Protein AF-0000000065797532 (afdb_homodimer)

InterPro domains:
  IPR001469 ATP synthase, F1 complex, delta/epsilon subunit [MF_00530] (2-130)
  IPR001469 ATP synthase, F1 complex, delta/epsilon subunit [PTHR13822] (4-130)
  IPR001469 ATP synthase, F1 complex, delta/epsilon subunit [TIGR01216] (3-131)
  IPR001469 ATP synthase, F1 complex, delta/epsilon subunit [cd12152] (4-113)
  IPR020546 ATP synthase, F1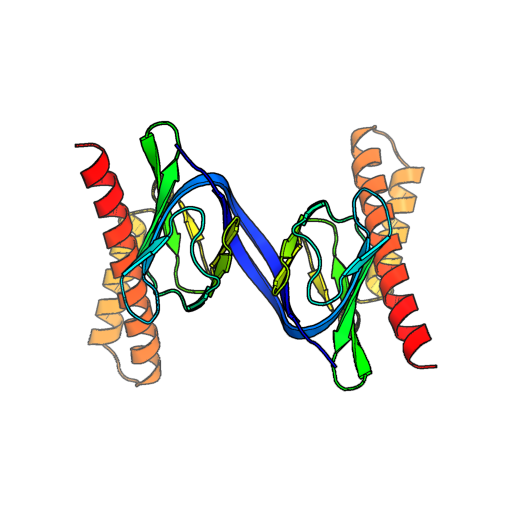 complex, delta/epsilon subunit, N-terminal [PF02823] (4-83)
  IPR036771 F0F1 ATP synthase delta/epsilon subunit, N-terminal [G3DSA:2.60.15.10] (2-89)
  IPR036771 F0F1 ATP synthase delta/epsilon subunit, N-terminal [SSF51344] (3-85)
  IPR036794 ATP synthase delta/epsilon subunit, C-terminal domain superfamily [SSF46604] (87-135)

Radius of gyration: 21.65 Å; Cα contacts (8 Å, |Δi|>4): 626; chains: 2; bounding box: 52×59×48 Å

pLDDT: mean 92.14, std 7.83, range [48.44, 98.19]

Nearest PDB structure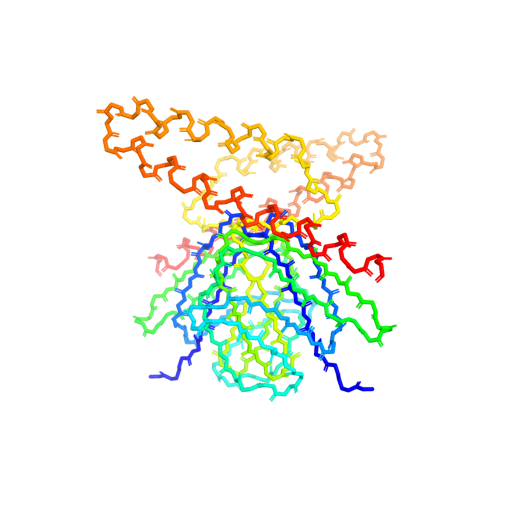s (foldseek):
  7yry-assembly1_e  TM=5.607E-01  e=2.373E-16  Acinetobacter baumannii AB5075
  8h9f-assembly1_H  TM=8.821E-01  e=2.574E-10  Homo sapiens
  8ap6-assembly1_H1  TM=8.010E-01  e=1.432E-10  Trypanosoma brucei brucei
  1bsn-assembly1_A  TM=7.770E-01  e=7.396E-10  Escherichia coli
  5dn6-assembly1_I  TM=9.329E-01  e=6.274E-07  Paracoccus denitrificans

Sequence (278 aa):
MATMQCDVVSVKESLYSGAVTMLIAKGAGGELGILPGHAPLVTLLQLGPIRVLLENGTEEIVYVSGGVLEVQPHVVTVLADTAIRADNLDEAAILEARKNAEQLLANQKSDLDSAAALAALAETAAQLETIRKIKNRAQMATMQCDVVSVKESLYSGAVTMLIAKGAGGELGILPGHAPLVTLLQLGPIRVLLENGTEEIVYVSGGVLEVQPHVVTVLADTAIRADNLDEAAILEARKNAEQLLANQKSDLDSAAALAALAETAAQLETIRKIKNRAQ

Solvent-accessible surface area (backbone atoms only — not comparable to full-atom values): 13898 Å² total; per-residue (Å²): 131,72,57,18,41,34,36,36,31,17,38,68,44,79,79,44,74,46,68,24,40,34,39,36,38,39,36,81,91,38,80,42,76,47,42,54,64,35,71,72,44,77,46,45,34,44,59,23,47,31,40,40,30,34,79,88,69,50,72,47,50,31,30,27,68,20,40,40,37,39,36,39,38,59,39,34,39,37,46,14,62,37,59,43,50,37,90,72,58,54,65,71,61,40,52,52,50,32,51,52,21,51,50,42,48,73,62,47,85,46,70,71,53,32,54,54,20,49,51,44,38,53,51,34,50,27,49,51,51,27,46,48,52,54,60,55,64,79,97,130,71,58,17,41,34,38,37,30,17,39,68,44,78,79,43,74,46,67,24,40,33,39,36,36,39,36,79,91,39,78,42,76,48,43,53,64,33,72,72,45,78,45,46,34,44,59,23,47,31,39,39,30,32,82,89,70,49,73,47,50,31,32,28,68,21,41,41,36,40,36,38,39,58,38,35,39,37,47,15,62,38,58,43,51,38,89,72,59,55,66,69,61,41,51,51,50,32,51,53,20,51,50,43,47,73,60,46,85,46,70,71,54,31,53,56,20,50,50,43,38,52,49,36,51,26,48,50,52,28,46,49,52,53,59,56,63,79,98

Structure (mmCIF, N/CA/C/O backbone):
data_AF-0000000065797532-model_v1
#
loop_
_entity.id
_entity.type
_entity.pdbx_description
1 polymer 'ATP synthase epsilon chain'
#
loop_
_atom_site.group_PDB
_atom_site.id
_atom_site.type_symbol
_atom_site.label_atom_id
_atom_site.label_alt_id
_atom_site.label_comp_id
_atom_site.label_asym_id
_atom_site.label_entity_id
_atom_site.label_seq_id
_atom_site.pdbx_PDB_ins_code
_atom_site.Cartn_x
_atom_site.Cartn_y
_atom_site.Cartn_z
_atom_site.occupancy
_atom_site.B_iso_or_equiv
_atom_site.auth_seq_id
_atom_site.auth_comp_id
_atom_site.auth_asym_id
_atom_site.auth_atom_id
_atom_site.pdbx_PDB_model_num
ATOM 1 N N . MET A 1 1 ? -21.484 -14.828 -11.664 1 78 1 MET A N 1
ATOM 2 C CA . MET A 1 1 ? -20.984 -15.188 -10.344 1 78 1 MET A CA 1
ATOM 3 C C . MET A 1 1 ? -20.703 -13.945 -9.508 1 78 1 MET A C 1
ATOM 5 O O . MET A 1 1 ? -20.469 -12.867 -10.055 1 78 1 MET A O 1
ATOM 9 N N . ALA A 1 2 ? -20.875 -14.008 -8.195 1 92.31 2 ALA A N 1
ATOM 10 C CA . ALA A 1 2 ? -20.641 -12.859 -7.324 1 92.31 2 ALA A CA 1
ATOM 11 C C . ALA A 1 2 ? -19.172 -12.477 -7.305 1 92.31 2 ALA A C 1
ATOM 13 O O . ALA A 1 2 ? -18.297 -13.336 -7.41 1 92.31 2 ALA A O 1
ATOM 14 N N . THR A 1 3 ? -18.875 -11.195 -7.348 1 95.81 3 THR A N 1
ATOM 15 C CA . THR A 1 3 ? -17.484 -10.719 -7.32 1 95.81 3 THR A CA 1
ATOM 16 C C . THR A 1 3 ? -17.281 -9.734 -6.172 1 95.81 3 THR A C 1
ATOM 18 O O . THR A 1 3 ? -18.25 -9.281 -5.555 1 95.81 3 THR A O 1
ATOM 21 N N . MET A 1 4 ? -16.031 -9.562 -5.863 1 94.44 4 MET A N 1
ATOM 22 C CA . MET A 1 4 ? -15.609 -8.523 -4.926 1 94.44 4 MET A CA 1
ATOM 23 C C . MET A 1 4 ? -14.414 -7.75 -5.473 1 94.44 4 MET A C 1
ATOM 25 O O . MET A 1 4 ? -13.695 -8.242 -6.348 1 94.44 4 MET A O 1
ATOM 29 N N . GLN A 1 5 ? -14.266 -6.539 -4.977 1 93.94 5 GLN A N 1
ATOM 30 C CA . GLN A 1 5 ? -13.094 -5.75 -5.348 1 93.94 5 GLN A CA 1
ATOM 31 C C . GLN A 1 5 ? -11.828 -6.312 -4.707 1 93.94 5 GLN A C 1
ATOM 33 O O . GLN A 1 5 ? -11.828 -6.68 -3.529 1 93.94 5 GLN A O 1
ATOM 38 N N . CYS A 1 6 ? -10.773 -6.453 -5.48 1 96.19 6 CYS A N 1
ATOM 39 C CA . CYS A 1 6 ? -9.484 -6.902 -4.973 1 96.19 6 CYS A CA 1
ATOM 40 C C . CYS A 1 6 ? -8.375 -5.938 -5.371 1 96.19 6 CYS A C 1
ATOM 42 O O . CYS A 1 6 ? -8.289 -5.527 -6.527 1 96.19 6 CYS A O 1
ATOM 44 N N . ASP A 1 7 ? -7.574 -5.57 -4.359 1 95.62 7 ASP A N 1
ATOM 45 C CA . ASP A 1 7 ? -6.391 -4.754 -4.602 1 95.62 7 ASP A CA 1
ATOM 46 C C . ASP A 1 7 ? -5.141 -5.414 -4.027 1 95.62 7 ASP A C 1
ATOM 48 O O . ASP A 1 7 ? -5.09 -5.727 -2.834 1 95.62 7 ASP A O 1
ATOM 52 N N . VAL A 1 8 ? -4.164 -5.664 -4.91 1 97.75 8 VAL A N 1
ATOM 53 C CA . VAL A 1 8 ? -2.863 -6.184 -4.5 1 97.75 8 VAL A CA 1
ATOM 54 C C . VAL A 1 8 ? -1.784 -5.129 -4.742 1 97.75 8 VAL A C 1
ATOM 56 O O . VAL A 1 8 ? -1.51 -4.762 -5.887 1 97.75 8 VAL A O 1
ATOM 59 N N . VAL A 1 9 ? -1.191 -4.707 -3.635 1 97.19 9 VAL A N 1
ATOM 60 C CA . VAL A 1 9 ? -0.217 -3.629 -3.775 1 97.19 9 VAL A CA 1
ATOM 61 C C . VAL A 1 9 ? 1.064 -3.992 -3.027 1 97.19 9 VAL A C 1
ATOM 63 O O . VAL A 1 9 ? 1.023 -4.703 -2.02 1 97.19 9 VAL A O 1
ATOM 66 N N . SER A 1 10 ? 2.174 -3.568 -3.607 1 97.62 10 SER A N 1
ATOM 67 C CA . SER A 1 10 ? 3.434 -3.543 -2.869 1 97.62 10 SER A CA 1
ATOM 68 C C . SER A 1 10 ? 3.613 -2.223 -2.129 1 97.62 10 SER A C 1
ATOM 70 O O . SER A 1 10 ? 3.506 -1.148 -2.727 1 97.62 10 SER A O 1
ATOM 72 N N . VAL A 1 11 ? 3.844 -2.334 -0.859 1 96.81 11 VAL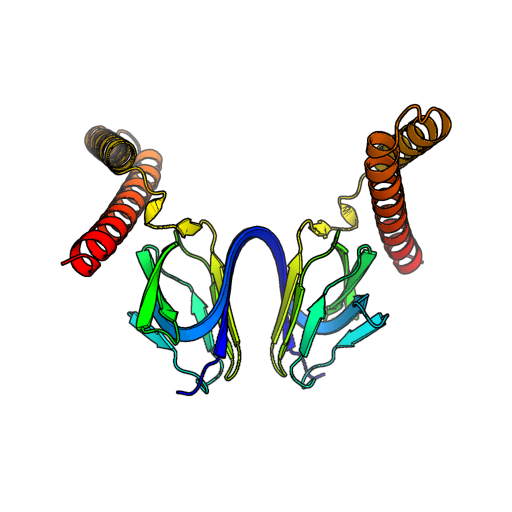 A N 1
ATOM 73 C CA . VAL A 1 11 ? 3.873 -1.156 0.003 1 96.81 11 VAL A CA 1
ATOM 74 C C . VAL A 1 11 ? 5.305 -0.639 0.123 1 96.81 11 VAL A C 1
ATOM 76 O O . VAL A 1 11 ? 6.23 -1.41 0.393 1 96.81 11 VAL A O 1
ATOM 79 N N . LYS A 1 12 ? 5.547 0.636 -0.169 1 95 12 LYS A N 1
ATOM 80 C CA . LYS A 1 12 ? 6.852 1.259 0.055 1 95 12 LYS A CA 1
ATOM 81 C C . LYS A 1 12 ? 7.074 1.544 1.537 1 95 12 LYS A C 1
ATOM 83 O O . LYS A 1 12 ? 8.133 1.23 2.082 1 95 12 LYS A O 1
ATOM 88 N N . GLU A 1 13 ? 6.043 2.111 2.166 1 94.81 13 GLU A N 1
ATOM 89 C CA . GLU A 1 13 ? 6.113 2.48 3.576 1 94.81 13 GLU A CA 1
ATOM 90 C C . GLU A 1 13 ? 4.723 2.549 4.203 1 94.81 13 GLU A C 1
ATOM 92 O O . GLU A 1 13 ? 3.789 3.068 3.59 1 94.81 13 GLU A O 1
ATOM 97 N N . SER A 1 14 ? 4.598 2.02 5.379 1 95.19 14 SER A N 1
ATOM 98 C CA . SER A 1 14 ? 3.393 2.205 6.18 1 95.19 14 SER A CA 1
ATOM 99 C C . SER A 1 14 ? 3.527 3.408 7.109 1 95.19 14 SER A C 1
ATOM 101 O O . SER A 1 14 ? 4.316 3.381 8.055 1 95.19 14 SER A O 1
ATOM 103 N N . LEU A 1 15 ? 2.744 4.43 6.941 1 96.56 15 LEU A N 1
ATOM 104 C CA . LEU A 1 15 ? 2.879 5.672 7.691 1 96.56 15 LEU A CA 1
ATOM 105 C C . LEU A 1 15 ? 2.023 5.641 8.953 1 96.56 15 LEU A C 1
ATOM 107 O O . LEU A 1 15 ? 2.334 6.316 9.938 1 96.56 15 LEU A O 1
ATOM 111 N N . TYR A 1 16 ? 0.936 4.957 8.891 1 95.94 16 TYR A N 1
ATOM 112 C CA . TYR A 1 16 ? 0.049 4.84 10.039 1 95.94 16 TYR A CA 1
ATOM 113 C C . TYR A 1 16 ? -0.746 3.541 9.984 1 95.94 16 TYR A C 1
ATOM 115 O O . TYR A 1 16 ? -1.188 3.119 8.914 1 95.94 16 TYR A O 1
ATOM 123 N N . SER A 1 17 ? -0.896 2.936 11.062 1 94.25 17 SER A N 1
ATOM 124 C CA . SER A 1 17 ? -1.754 1.769 11.234 1 94.25 17 SER A CA 1
ATOM 125 C C . SER A 1 17 ? -2.289 1.682 12.664 1 94.25 17 SER A C 1
ATOM 127 O O . SER A 1 17 ? -1.519 1.544 13.617 1 94.25 17 SER A O 1
ATOM 129 N N . GLY A 1 18 ? -3.59 1.844 12.781 1 93.94 18 GLY A N 1
ATOM 130 C CA . GLY A 1 18 ? -4.152 1.786 14.117 1 93.94 18 GLY A CA 1
ATOM 131 C C . GLY A 1 18 ? -5.594 2.258 14.18 1 93.94 18 GLY A C 1
ATOM 132 O O . GLY A 1 18 ? -6.227 2.471 13.148 1 93.94 18 GLY A O 1
ATOM 133 N N . ALA A 1 19 ? -6.078 2.307 15.438 1 95.75 19 ALA A N 1
ATOM 134 C CA . ALA A 1 19 ? -7.453 2.738 15.68 1 95.75 19 ALA A CA 1
ATOM 135 C C . ALA A 1 19 ? -7.566 4.258 15.617 1 95.75 19 ALA A C 1
ATOM 137 O O . ALA A 1 19 ? -6.719 4.977 16.156 1 95.75 19 ALA A O 1
ATOM 138 N N . VAL A 1 20 ? -8.625 4.73 14.945 1 97.56 20 VAL A N 1
ATOM 139 C CA . VAL A 1 20 ? -8.82 6.172 14.812 1 97.56 20 VAL A CA 1
ATOM 140 C C . VAL A 1 20 ? -10.289 6.516 15.039 1 97.56 20 VAL A C 1
ATOM 142 O O . VAL A 1 20 ? -11.164 5.66 14.883 1 97.56 20 VAL A O 1
ATOM 145 N N . THR A 1 21 ? -10.539 7.754 15.414 1 97.56 21 THR A N 1
ATOM 146 C CA . THR A 1 21 ? -11.906 8.219 15.633 1 97.56 21 THR A CA 1
ATOM 147 C C . THR A 1 21 ? -12.453 8.891 14.383 1 97.56 21 THR A C 1
ATOM 149 O O . THR A 1 21 ? -13.672 8.953 14.18 1 97.56 21 THR A O 1
ATOM 152 N N . MET A 1 22 ? -11.5 9.367 13.57 1 97.5 22 MET A N 1
ATOM 153 C CA . MET A 1 22 ? -11.922 10.07 12.367 1 97.5 22 MET A CA 1
ATOM 154 C C . MET A 1 22 ? -10.766 10.203 11.375 1 97.5 22 MET A C 1
ATOM 156 O O . MET A 1 22 ? -9.609 10.305 11.781 1 97.5 22 MET A O 1
ATOM 160 N N . LEU A 1 23 ? -11.031 10.148 10.102 1 98.19 23 LEU A N 1
ATOM 161 C CA . LEU A 1 23 ? -10.102 10.469 9.023 1 98.19 23 LEU A CA 1
ATOM 162 C C . LEU A 1 23 ? -10.664 11.562 8.117 1 98.19 23 LEU A C 1
ATOM 164 O O . LEU A 1 23 ? -11.812 11.477 7.684 1 98.19 23 LEU A O 1
ATOM 168 N N . ILE A 1 24 ? -9.914 12.609 7.938 1 97.62 24 ILE A N 1
ATOM 169 C CA . ILE A 1 24 ? -10.312 13.688 7.047 1 97.62 24 ILE A CA 1
ATOM 170 C C . ILE A 1 24 ? -9.375 13.734 5.84 1 97.62 24 ILE A C 1
ATOM 172 O O . ILE A 1 24 ? -8.156 13.75 5.992 1 97.62 24 ILE A O 1
ATOM 176 N N . ALA A 1 25 ? -9.914 13.703 4.676 1 97.38 25 ALA A N 1
ATOM 177 C CA . ALA A 1 25 ? -9.141 13.727 3.436 1 97.38 25 ALA A CA 1
ATOM 178 C C . ALA A 1 25 ? -9.93 14.406 2.316 1 97.38 25 ALA A C 1
ATOM 180 O O . ALA A 1 25 ? -11.141 14.594 2.43 1 97.38 25 ALA A O 1
ATOM 181 N N . LYS A 1 26 ? -9.211 14.805 1.341 1 95.44 26 LYS A N 1
ATOM 182 C CA . LYS A 1 26 ? -9.867 15.367 0.168 1 95.44 26 LYS A CA 1
ATOM 183 C C . LYS A 1 26 ? -10.023 14.328 -0.935 1 95.44 26 LYS A C 1
ATOM 185 O O . LYS A 1 26 ? -9.031 13.828 -1.471 1 95.44 26 LYS A O 1
ATOM 190 N N . GLY A 1 27 ? -11.242 13.992 -1.216 1 94.19 27 GLY A N 1
ATOM 191 C CA . GLY A 1 27 ? -11.547 13.094 -2.316 1 94.19 27 GLY A CA 1
ATOM 192 C C . GLY A 1 27 ? -11.953 13.82 -3.586 1 94.19 27 GLY A C 1
ATOM 193 O O . GLY A 1 27 ? -11.875 15.047 -3.658 1 94.19 27 GLY A O 1
ATOM 194 N N . ALA A 1 28 ? -12.297 13.062 -4.625 1 90.62 28 ALA A N 1
ATOM 195 C CA . ALA A 1 28 ? -12.703 13.609 -5.918 1 90.62 28 ALA A CA 1
ATOM 196 C C . ALA A 1 28 ? -13.875 14.57 -5.766 1 90.62 28 ALA A C 1
ATOM 198 O O . ALA A 1 28 ? -13.953 15.586 -6.461 1 90.62 28 ALA A O 1
ATOM 199 N N . GLY A 1 29 ? -14.734 14.383 -4.805 1 89.06 29 GLY A N 1
ATOM 200 C CA . GLY A 1 29 ? -15.93 15.195 -4.613 1 89.06 29 GLY A CA 1
ATOM 201 C C . GLY A 1 29 ? -15.766 16.25 -3.537 1 89.06 29 GLY A C 1
ATOM 202 O O . GLY A 1 29 ? -16.734 16.891 -3.145 1 89.06 29 GLY A O 1
ATOM 203 N N . GLY A 1 30 ? -14.57 16.359 -3.01 1 92.06 30 GLY A N 1
ATOM 204 C CA . GLY A 1 30 ? -14.328 17.344 -1.957 1 92.06 30 GLY A CA 1
ATOM 205 C C . GLY A 1 30 ? -13.797 16.719 -0.682 1 92.06 30 GLY A C 1
ATOM 206 O O . GLY A 1 30 ? -13.234 15.625 -0.708 1 92.06 30 GLY A O 1
ATOM 207 N N . GLU A 1 31 ? -13.961 17.469 0.355 1 94.38 31 GLU A N 1
ATOM 208 C CA . GLU A 1 31 ? -13.461 17 1.646 1 94.38 31 GLU A CA 1
ATOM 209 C C . GLU A 1 31 ? -14.375 15.953 2.258 1 94.38 31 GLU A C 1
ATOM 211 O O . GLU A 1 31 ? -15.602 16.094 2.238 1 94.38 31 GLU A O 1
ATOM 216 N N . LEU A 1 32 ? -13.797 14.938 2.795 1 96 32 LEU A N 1
ATOM 217 C CA . LEU A 1 32 ? -14.508 13.828 3.416 1 96 32 LEU A CA 1
ATOM 218 C C . LEU A 1 32 ? -14.109 13.672 4.879 1 96 32 LEU A C 1
ATOM 220 O O . LEU A 1 32 ? -12.93 13.773 5.219 1 96 32 LEU A O 1
ATOM 224 N N . GLY A 1 33 ? -15.031 13.516 5.727 1 97.25 33 GLY A N 1
ATOM 225 C CA . GLY A 1 33 ? -14.836 13.094 7.105 1 97.25 33 GLY A CA 1
ATOM 226 C C . GLY A 1 33 ? -15.359 11.695 7.375 1 97.25 33 GLY A C 1
ATOM 227 O O . GLY A 1 33 ? -16.562 11.477 7.449 1 97.25 33 GLY A O 1
ATOM 228 N N . ILE A 1 34 ? -14.531 10.781 7.52 1 97.5 34 ILE A N 1
ATOM 229 C CA . ILE A 1 34 ? -14.891 9.383 7.68 1 97.5 34 ILE A CA 1
ATOM 230 C C . ILE A 1 34 ? -14.938 9.023 9.164 1 97.5 34 ILE A C 1
ATOM 232 O O . ILE A 1 34 ? -13.922 9.102 9.859 1 97.5 34 ILE A O 1
ATOM 236 N N . LEU A 1 35 ? -16.094 8.625 9.625 1 97 35 LEU A N 1
ATOM 237 C CA . LEU A 1 35 ? -16.297 8.156 10.992 1 97 35 LEU A CA 1
ATOM 238 C C . LEU A 1 35 ? -16.516 6.645 11.016 1 97 35 LEU A C 1
ATOM 240 O O . LEU A 1 35 ? -16.875 6.043 10 1 97 35 LEU A O 1
ATOM 244 N N . PRO A 1 36 ? -16.219 6.055 12.18 1 96.31 36 PRO A N 1
ATOM 245 C CA . PRO A 1 36 ? -16.562 4.633 12.281 1 96.31 36 PRO A CA 1
ATOM 246 C C . PRO A 1 36 ? -18.016 4.344 11.883 1 96.31 36 PRO A C 1
ATOM 248 O O . PRO A 1 36 ? -18.906 5.117 12.203 1 96.31 36 PRO A O 1
ATOM 251 N N . GLY A 1 37 ? -18.156 3.246 11.102 1 94 37 GLY A N 1
ATOM 252 C CA . GLY A 1 37 ? -19.5 2.881 10.656 1 94 37 GLY A CA 1
ATOM 253 C C . GLY A 1 37 ? -19.891 3.525 9.344 1 94 37 GLY A C 1
ATOM 254 O O . GLY A 1 37 ? -21.047 3.416 8.914 1 94 37 GLY A O 1
ATOM 255 N N . HIS A 1 38 ? -19.031 4.184 8.727 1 94.5 38 HIS A N 1
ATOM 256 C CA . HIS A 1 38 ? -19.297 4.82 7.441 1 94.5 38 HIS A CA 1
ATOM 257 C C . HIS A 1 38 ? -19.656 3.789 6.383 1 94.5 38 HIS A C 1
ATOM 259 O O . HIS A 1 38 ? -19.141 2.67 6.391 1 94.5 38 HIS A O 1
ATOM 265 N N . ALA A 1 39 ? -20.5 4.223 5.508 1 92.88 39 ALA A N 1
ATOM 266 C CA . ALA A 1 39 ? -20.875 3.344 4.402 1 92.88 39 ALA A CA 1
ATOM 267 C C . ALA A 1 39 ? -19.672 3.053 3.5 1 92.88 39 ALA A C 1
ATOM 269 O O . ALA A 1 39 ? -18.797 3.904 3.324 1 92.88 39 ALA A O 1
ATOM 270 N N . PRO A 1 40 ? -19.656 1.873 2.939 1 92 40 PRO A N 1
ATOM 271 C CA . PRO A 1 40 ? -18.562 1.542 2.031 1 92 40 PRO A CA 1
ATOM 272 C C . PRO A 1 40 ? -18.422 2.537 0.88 1 92 40 PRO A C 1
ATOM 274 O O . PRO A 1 40 ? -19.438 2.99 0.33 1 92 40 PRO A O 1
ATOM 277 N N . LEU A 1 41 ? -17.125 2.887 0.609 1 90.75 41 LEU A N 1
ATOM 278 C CA . LEU A 1 41 ? -16.844 3.85 -0.449 1 90.75 41 LEU A CA 1
ATOM 279 C C . LEU A 1 41 ? -15.422 3.678 -0.968 1 90.75 41 LEU A C 1
ATOM 281 O O . LEU A 1 41 ? -14.492 3.447 -0.188 1 90.75 41 LEU A O 1
ATOM 285 N N . VAL A 1 42 ? -15.25 3.693 -2.285 1 90.62 42 VAL A N 1
ATOM 286 C CA . VAL A 1 42 ? -13.938 3.783 -2.916 1 90.62 42 VAL A CA 1
ATOM 287 C C . VAL A 1 42 ? -13.859 5.051 -3.766 1 90.62 42 VAL A C 1
ATOM 289 O O . VAL A 1 42 ? -14.711 5.277 -4.633 1 90.62 42 VAL A O 1
ATOM 292 N N . THR A 1 43 ? -12.859 5.926 -3.502 1 94.12 43 THR A N 1
ATOM 293 C CA . THR A 1 43 ? -12.758 7.172 -4.25 1 94.12 43 THR A CA 1
ATOM 294 C C . THR A 1 43 ? -11.297 7.535 -4.492 1 94.12 43 THR A C 1
ATOM 296 O O . THR A 1 43 ? -10.398 7.035 -3.809 1 94.12 43 THR A O 1
ATOM 29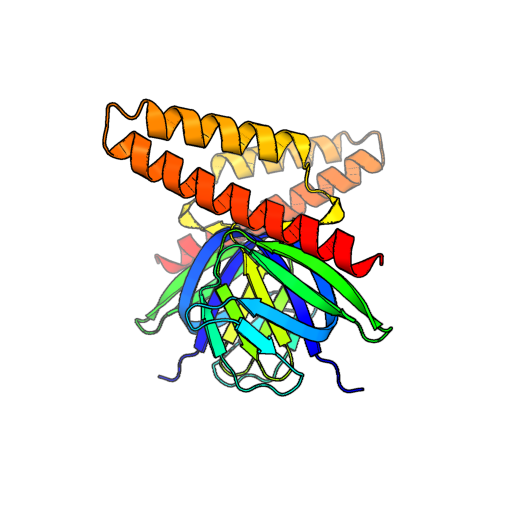9 N N . LEU A 1 44 ? -11.094 8.375 -5.43 1 95.44 44 LEU A N 1
ATOM 300 C CA . LEU A 1 44 ? -9.758 8.898 -5.684 1 95.44 44 LEU A CA 1
ATOM 301 C C . LEU A 1 44 ? -9.406 10 -4.684 1 95.44 44 LEU A C 1
ATOM 303 O O . LEU A 1 44 ? -10.273 10.789 -4.293 1 95.44 44 LEU A O 1
ATOM 307 N N . LEU A 1 45 ? -8.195 10.031 -4.34 1 96.31 45 LEU A N 1
ATOM 308 C CA . LEU A 1 45 ? -7.691 11.047 -3.42 1 96.31 45 LEU A CA 1
ATOM 309 C C . LEU A 1 45 ? -7.07 12.211 -4.184 1 96.31 45 LEU A C 1
ATOM 311 O O . LEU A 1 45 ? -6.348 12 -5.16 1 96.31 45 LEU A O 1
ATOM 315 N N . GLN A 1 46 ? -7.332 13.367 -3.754 1 95.31 46 GLN A N 1
ATOM 316 C CA . GLN A 1 46 ? -6.617 14.539 -4.246 1 95.31 46 GLN A CA 1
ATOM 317 C C . GLN A 1 46 ? -5.348 14.789 -3.439 1 95.31 46 GLN A C 1
ATOM 319 O O . GLN A 1 46 ? -5.223 14.32 -2.307 1 95.31 46 GLN A O 1
ATOM 324 N N . LEU A 1 47 ? -4.375 15.445 -4.117 1 95.12 47 LEU A N 1
ATOM 325 C CA . LEU A 1 47 ? -3.168 15.797 -3.373 1 95.12 47 LEU A CA 1
ATOM 326 C C . LEU A 1 47 ? -3.49 16.75 -2.227 1 95.12 47 LEU A C 1
ATOM 328 O O . LEU A 1 47 ? -4.367 17.609 -2.355 1 95.12 47 LEU A O 1
ATOM 332 N N . GLY A 1 48 ? -2.83 16.594 -1.083 1 95.31 48 GLY A N 1
ATOM 333 C CA . GLY A 1 48 ? -3.068 17.438 0.083 1 95.31 48 GLY A CA 1
ATOM 334 C C . GLY A 1 48 ? -2.912 16.688 1.395 1 95.31 48 GLY A C 1
ATOM 335 O O . GLY A 1 48 ? -2.447 15.547 1.414 1 95.31 48 GLY A O 1
ATOM 336 N N . PRO A 1 49 ? -3.242 17.344 2.451 1 95.94 49 PRO A N 1
ATOM 337 C CA . PRO A 1 49 ? -3.115 16.734 3.777 1 95.94 49 PRO A CA 1
ATOM 338 C C . PRO A 1 49 ? -4.246 15.758 4.09 1 95.94 49 PRO A C 1
ATOM 340 O O . PRO A 1 49 ? -5.395 15.992 3.703 1 95.94 49 PRO A O 1
ATOM 343 N N . ILE A 1 50 ? -3.893 14.727 4.727 1 97.12 50 ILE A N 1
ATOM 344 C CA . ILE A 1 50 ? -4.809 13.828 5.422 1 97.12 50 ILE A CA 1
ATOM 345 C C . ILE A 1 50 ? -4.637 13.992 6.934 1 97.12 50 ILE A C 1
ATOM 347 O O . ILE A 1 50 ? -3.514 14.055 7.434 1 97.12 50 ILE A O 1
ATOM 351 N N . ARG A 1 51 ? -5.781 14.078 7.578 1 97.19 51 ARG A N 1
ATOM 352 C CA . ARG A 1 51 ? -5.746 14.188 9.031 1 97.19 51 ARG A CA 1
ATOM 353 C C . ARG A 1 51 ? -6.336 12.945 9.688 1 97.19 51 ARG A C 1
ATOM 355 O O . ARG A 1 51 ? -7.477 12.57 9.406 1 97.19 51 ARG A O 1
ATOM 362 N N . VAL A 1 52 ? -5.582 12.359 10.469 1 97.44 52 VAL A N 1
ATOM 363 C CA . VAL A 1 52 ? -5.965 11.164 11.219 1 97.44 52 VAL A CA 1
ATOM 364 C C . VAL A 1 52 ? -6.152 11.508 12.688 1 97.44 52 VAL A C 1
ATOM 366 O O . VAL A 1 52 ? -5.18 11.812 13.391 1 97.44 52 VAL A O 1
ATOM 369 N N . LEU A 1 53 ? -7.324 11.43 13.148 1 97 53 LEU A N 1
ATOM 370 C CA . LEU A 1 53 ? -7.617 11.758 14.539 1 97 53 LEU A CA 1
ATOM 371 C C . LEU A 1 53 ? -7.617 10.508 15.414 1 97 53 LEU A C 1
ATOM 373 O O . LEU A 1 53 ? -8.32 9.539 15.109 1 97 53 LEU A O 1
ATOM 377 N N . LEU A 1 54 ? -6.902 10.57 16.469 1 95.75 54 LEU A N 1
ATOM 378 C CA . LEU A 1 54 ? -6.734 9.43 17.359 1 95.75 54 LEU A CA 1
ATOM 379 C C . LEU A 1 54 ? -7.688 9.523 18.547 1 95.75 54 LEU A C 1
ATOM 381 O O . LEU A 1 54 ? -8.273 10.578 18.797 1 95.75 54 LEU A O 1
ATOM 385 N N . GLU A 1 55 ? -7.773 8.469 19.234 1 92.75 55 GLU A N 1
ATOM 386 C CA . GLU A 1 55 ? -8.68 8.391 20.375 1 92.75 55 GLU A CA 1
ATOM 387 C C . GLU A 1 55 ? -8.234 9.328 21.5 1 92.75 55 GLU A C 1
ATOM 389 O O . GLU A 1 55 ? -9.07 9.844 22.25 1 92.75 55 GLU A O 1
ATOM 394 N N . ASN A 1 56 ? -6.953 9.547 21.672 1 92.12 56 ASN A N 1
ATOM 395 C CA . ASN A 1 56 ? -6.426 10.367 22.75 1 92.12 56 ASN A CA 1
ATOM 396 C C . ASN A 1 56 ? -6.547 11.859 22.438 1 92.12 56 ASN A C 1
ATOM 398 O O . ASN A 1 56 ? -6.082 12.695 23.203 1 92.12 56 ASN A O 1
ATOM 402 N N . GLY A 1 57 ? -7.043 12.18 21.281 1 88.81 57 GLY A N 1
ATOM 403 C CA . GLY A 1 57 ? -7.27 13.57 20.922 1 88.81 57 GLY A CA 1
ATOM 404 C C . GLY A 1 57 ? -6.176 14.141 20.031 1 88.81 57 GLY A C 1
ATOM 405 O O . GLY A 1 57 ? -6.305 15.25 19.516 1 88.81 57 GLY A O 1
ATOM 406 N N . THR A 1 58 ? -5.16 13.367 19.859 1 92.25 58 THR A N 1
ATOM 407 C CA . THR A 1 58 ? -4.074 13.836 19 1 92.25 58 THR A CA 1
ATOM 408 C C . THR A 1 58 ? -4.379 13.555 17.531 1 92.25 58 THR A C 1
ATOM 410 O O . THR A 1 58 ? -5.227 12.711 17.219 1 92.25 58 THR A O 1
ATOM 413 N N . GLU A 1 59 ? -3.705 14.359 16.672 1 93.88 59 GLU A N 1
ATOM 414 C CA . GLU A 1 59 ? -3.904 14.195 15.234 1 93.88 59 GLU A CA 1
ATOM 415 C C . GLU A 1 59 ? -2.58 13.93 14.523 1 93.88 59 GLU A C 1
ATOM 417 O O . GLU A 1 59 ? -1.55 14.5 14.883 1 93.88 59 GLU A O 1
ATOM 422 N N . GLU A 1 60 ? -2.648 13.039 13.609 1 95.19 60 GLU A N 1
ATOM 423 C CA . GLU A 1 60 ? -1.541 12.828 12.68 1 95.19 60 GLU A CA 1
ATOM 424 C C . GLU A 1 60 ? -1.863 13.383 11.297 1 95.19 60 GLU A C 1
ATOM 426 O O . GLU A 1 60 ? -2.949 13.148 10.766 1 95.19 60 GLU A O 1
ATOM 431 N N . ILE A 1 61 ? -0.922 14.172 10.844 1 96.69 61 ILE A N 1
ATOM 432 C CA . ILE A 1 61 ? -1.119 14.789 9.539 1 96.69 61 ILE A CA 1
ATOM 433 C C . ILE A 1 61 ? -0.134 14.195 8.539 1 96.69 61 ILE A C 1
ATOM 435 O O . ILE A 1 61 ? 1.071 14.141 8.797 1 96.69 61 ILE A O 1
ATOM 439 N N . VAL A 1 62 ? -0.65 13.734 7.395 1 97.5 62 VAL A N 1
ATOM 440 C CA . VAL A 1 62 ? 0.146 13.102 6.344 1 97.5 62 VAL A CA 1
ATOM 441 C C . VAL A 1 62 ? -0.149 13.773 5.004 1 97.5 62 VAL A C 1
ATOM 443 O O . VAL A 1 62 ? -1.312 14 4.66 1 97.5 62 VAL A O 1
ATOM 446 N N . TYR A 1 63 ? 0.892 14.141 4.312 1 97.5 63 TYR A N 1
ATOM 447 C CA . TYR A 1 63 ? 0.731 14.578 2.932 1 97.5 63 TYR A CA 1
ATOM 448 C C . TYR A 1 63 ? 0.582 13.383 1.994 1 97.5 63 TYR A C 1
ATOM 450 O O . TYR A 1 63 ? 1.317 12.406 2.109 1 97.5 63 TYR A O 1
ATOM 458 N N . VAL A 1 64 ? -0.356 13.492 1.064 1 97.56 64 VAL A N 1
ATOM 459 C CA . VAL A 1 64 ? -0.461 12.5 0.003 1 97.56 64 VAL A CA 1
ATOM 460 C C . VAL A 1 64 ? -0.482 13.188 -1.357 1 97.56 64 VAL A C 1
ATOM 462 O O . VAL A 1 64 ? -1.024 14.289 -1.492 1 97.56 64 VAL A O 1
ATOM 465 N N . SER A 1 65 ? 0.063 12.602 -2.414 1 96 65 SER A N 1
ATOM 466 C CA . SER A 1 65 ? 0.092 13.164 -3.762 1 96 65 SER A CA 1
ATOM 467 C C . SER A 1 65 ? -1.063 12.633 -4.605 1 96 65 SER A C 1
ATOM 469 O O . SER A 1 65 ? -1.135 12.906 -5.805 1 96 65 SER A O 1
ATOM 471 N N . GLY A 1 66 ? -1.918 11.906 -4.062 1 95.81 66 GLY A N 1
ATOM 472 C CA . GLY A 1 66 ? -3.006 11.195 -4.719 1 95.81 66 GLY A CA 1
ATOM 473 C C . GLY A 1 66 ? -3.121 9.742 -4.293 1 95.81 66 GLY A C 1
ATOM 474 O O . GLY A 1 66 ? -2.615 9.359 -3.234 1 95.81 66 GLY A O 1
ATOM 475 N N . GLY A 1 67 ? -4.004 9.055 -5.043 1 95.75 67 GLY A N 1
ATOM 476 C CA . GLY A 1 67 ? -4.203 7.648 -4.73 1 95.75 67 GLY A CA 1
ATOM 477 C C . GLY A 1 67 ? -5.664 7.27 -4.586 1 95.75 67 GLY A C 1
ATOM 478 O O . GLY A 1 67 ? -6.52 7.805 -5.293 1 95.75 67 GLY A O 1
ATOM 479 N N . VAL A 1 68 ? -5.836 6.188 -3.74 1 94.5 68 VAL A N 1
ATOM 480 C CA . VAL A 1 68 ? -7.188 5.664 -3.572 1 94.5 68 VAL A CA 1
ATOM 481 C C . VAL A 1 68 ? -7.539 5.605 -2.088 1 94.5 68 VAL A C 1
ATOM 483 O O . VAL A 1 68 ? -6.703 5.246 -1.259 1 94.5 68 VAL A O 1
ATOM 486 N N . LEU A 1 69 ? -8.758 5.949 -1.811 1 95.88 69 LEU A N 1
ATOM 487 C CA . LEU A 1 69 ? -9.328 5.809 -0.474 1 95.88 69 LEU A CA 1
ATOM 488 C C . LEU A 1 69 ? -10.391 4.711 -0.448 1 95.88 69 LEU A C 1
ATOM 490 O O . LEU A 1 69 ? -11.383 4.785 -1.177 1 95.88 69 LEU A O 1
ATOM 494 N N . GLU A 1 70 ? -10.109 3.729 0.34 1 93.38 70 GLU A N 1
ATOM 495 C CA . GLU A 1 70 ? -11.078 2.652 0.527 1 93.38 70 GLU A CA 1
ATOM 496 C C . GLU A 1 70 ? -11.711 2.715 1.914 1 93.38 70 GLU A C 1
ATOM 498 O O . GLU A 1 70 ? -11.016 2.59 2.926 1 93.38 70 GLU A O 1
ATOM 503 N N . VAL A 1 71 ? -13.039 2.775 1.948 1 94.88 71 VAL A N 1
ATOM 504 C CA . VAL A 1 71 ? -13.758 2.953 3.207 1 94.88 71 VAL A CA 1
ATOM 505 C C . VAL A 1 71 ? -14.727 1.791 3.42 1 94.88 71 VAL A C 1
ATOM 507 O O . VAL A 1 71 ? -15.516 1.46 2.533 1 94.88 71 VAL A O 1
ATOM 510 N N . GLN A 1 72 ? -14.57 1.172 4.469 1 91.12 72 GLN A N 1
ATOM 511 C CA . GLN A 1 72 ? -15.523 0.215 5.016 1 91.12 72 GLN A CA 1
ATOM 512 C C . GLN A 1 72 ? -15.945 0.602 6.43 1 91.12 72 GLN A C 1
ATOM 514 O O . GLN A 1 72 ? -15.273 1.405 7.082 1 91.12 72 GLN A O 1
ATOM 519 N N . PRO A 1 73 ? -17.031 0.05 6.891 1 91.31 73 PRO A N 1
ATOM 520 C CA . PRO A 1 73 ? -17.562 0.473 8.188 1 91.31 73 PRO A CA 1
ATOM 521 C C . PRO A 1 73 ? -16.531 0.337 9.312 1 91.31 73 PRO A C 1
ATOM 523 O O . PRO A 1 73 ? -16.5 1.161 10.227 1 91.31 73 PRO A O 1
ATOM 526 N N . HIS A 1 74 ? -15.648 -0.661 9.203 1 90.31 74 HIS A N 1
ATOM 527 C CA . HIS A 1 74 ? -14.766 -0.91 10.336 1 90.31 74 HIS A CA 1
ATOM 528 C C . HIS A 1 74 ? -13.312 -0.651 9.977 1 90.31 74 HIS A C 1
ATOM 530 O O . HIS A 1 74 ? -12.43 -0.713 10.836 1 90.31 74 HIS A O 1
ATOM 536 N N . VAL A 1 75 ? -13.031 -0.355 8.68 1 92.5 75 VAL A N 1
ATOM 537 C CA . VAL A 1 75 ? -11.648 -0.164 8.25 1 92.5 75 VAL A CA 1
ATOM 538 C C . VAL A 1 75 ? -11.594 0.881 7.137 1 92.5 75 VAL A C 1
ATOM 540 O O . VAL A 1 75 ? -12.438 0.882 6.234 1 92.5 75 VAL A O 1
ATOM 543 N N . VAL A 1 76 ? -10.656 1.762 7.234 1 95.88 76 VAL A N 1
ATOM 544 C CA . VAL A 1 76 ? -10.367 2.717 6.172 1 95.88 76 VAL A CA 1
ATOM 545 C C . VAL A 1 76 ? -8.906 2.576 5.738 1 95.88 76 VAL A C 1
ATOM 547 O O . VAL A 1 76 ? -8.008 2.535 6.578 1 95.88 76 VAL A O 1
ATOM 550 N N . THR A 1 77 ? -8.695 2.438 4.457 1 95.44 77 THR A N 1
ATOM 551 C CA . THR A 1 77 ? -7.348 2.258 3.916 1 95.44 77 THR A CA 1
ATOM 552 C C . THR A 1 77 ? -7.023 3.346 2.898 1 95.44 77 THR A C 1
ATOM 554 O O . THR A 1 77 ? -7.77 3.545 1.936 1 95.44 77 THR A O 1
ATOM 557 N N . VAL A 1 78 ? -5.918 4.023 3.168 1 97.31 78 VAL A N 1
ATOM 558 C CA . VAL A 1 78 ? -5.387 5.008 2.232 1 97.31 78 VAL A CA 1
ATOM 559 C C . VAL A 1 78 ? -4.23 4.395 1.443 1 97.31 78 VAL A C 1
ATOM 561 O O . VAL A 1 78 ? -3.176 4.094 2.008 1 97.31 78 VAL A O 1
ATOM 564 N N . LEU A 1 79 ? -4.457 4.168 0.193 1 96.94 79 LEU A N 1
ATOM 565 C CA . LEU A 1 79 ? -3.414 3.742 -0.733 1 96.94 79 LEU A CA 1
ATOM 566 C C . LEU A 1 79 ? -2.881 4.926 -1.534 1 96.94 79 LEU A C 1
ATOM 568 O O . LEU A 1 79 ? -3.416 5.254 -2.596 1 96.94 79 LEU A O 1
ATOM 572 N N . ALA A 1 80 ? -1.715 5.484 -1.097 1 97.56 80 ALA A N 1
ATOM 573 C CA . ALA A 1 80 ? -1.242 6.746 -1.662 1 97.56 80 ALA A CA 1
ATOM 574 C C . ALA A 1 80 ? -0.074 6.516 -2.615 1 97.56 80 ALA A C 1
ATOM 576 O O . ALA A 1 80 ? 0.797 5.684 -2.352 1 97.56 80 ALA A O 1
ATOM 577 N N . ASP A 1 81 ? 0.006 7.289 -3.645 1 95.75 81 ASP A N 1
ATOM 578 C CA . ASP A 1 81 ? 1.152 7.254 -4.547 1 95.75 81 ASP A CA 1
ATOM 579 C C . ASP A 1 81 ? 2.43 7.68 -3.826 1 95.75 81 ASP A C 1
ATOM 581 O O . ASP A 1 81 ? 3.488 7.078 -4.02 1 95.75 81 ASP A O 1
ATOM 585 N N . THR A 1 82 ? 2.301 8.688 -3.135 1 94.69 82 THR A N 1
ATOM 586 C CA . THR A 1 82 ? 3.312 9.164 -2.197 1 94.69 82 THR A CA 1
ATOM 587 C C . THR A 1 82 ? 2.668 9.617 -0.892 1 94.69 82 THR A C 1
ATOM 589 O O . THR A 1 82 ? 1.607 10.25 -0.904 1 94.69 82 THR A O 1
ATOM 592 N N . ALA A 1 83 ? 3.299 9.258 0.142 1 96.88 83 ALA A N 1
ATOM 593 C CA . ALA A 1 83 ? 2.85 9.719 1.454 1 96.88 83 ALA A CA 1
ATOM 594 C C . ALA A 1 83 ? 4.035 10.109 2.33 1 96.88 83 ALA A C 1
ATOM 596 O O . ALA A 1 83 ? 5.027 9.391 2.406 1 96.88 83 ALA A O 1
ATOM 597 N N . ILE A 1 84 ? 3.936 11.312 2.951 1 96.31 84 ILE A N 1
ATOM 598 C CA . ILE A 1 84 ? 4.992 11.82 3.814 1 96.31 84 ILE A CA 1
ATOM 599 C C . ILE A 1 84 ? 4.383 12.406 5.086 1 96.31 84 ILE A C 1
ATOM 601 O O . ILE A 1 84 ? 3.455 13.219 5.023 1 96.31 84 ILE A O 1
ATOM 605 N N . ARG A 1 85 ? 4.93 11.953 6.18 1 96.31 85 ARG A N 1
ATOM 606 C CA . ARG A 1 85 ? 4.488 12.594 7.41 1 96.31 85 ARG A CA 1
ATOM 607 C C . ARG A 1 85 ? 4.758 14.094 7.375 1 96.31 85 ARG A C 1
ATOM 609 O O . ARG A 1 85 ? 5.824 14.531 6.938 1 96.31 85 ARG A O 1
ATOM 616 N N . ALA A 1 86 ? 3.83 14.82 7.824 1 95.12 86 ALA A N 1
ATOM 617 C CA . ALA A 1 86 ? 3.945 16.281 7.77 1 95.12 86 ALA A CA 1
ATOM 618 C C . ALA A 1 86 ? 5.227 16.75 8.453 1 95.12 86 ALA A C 1
ATOM 620 O O . ALA A 1 86 ? 5.898 17.656 7.957 1 95.12 86 ALA A O 1
ATOM 621 N N . ASP A 1 87 ? 5.617 16.094 9.539 1 93.25 87 ASP A N 1
ATOM 622 C CA . ASP A 1 87 ? 6.797 16.469 10.305 1 93.25 87 ASP A CA 1
ATOM 623 C C . ASP A 1 87 ? 8.078 16.219 9.516 1 93.25 87 ASP A C 1
ATOM 625 O O . ASP A 1 87 ? 9.141 16.734 9.852 1 93.25 87 ASP A O 1
ATOM 629 N N . ASN A 1 88 ? 8.008 15.445 8.438 1 95 88 ASN A N 1
ATOM 630 C CA . ASN A 1 88 ? 9.18 15.086 7.652 1 95 88 ASN A CA 1
ATOM 631 C C . ASN A 1 88 ? 9.281 15.922 6.379 1 95 88 ASN A C 1
ATOM 633 O O . ASN A 1 88 ? 10.195 15.734 5.578 1 95 88 ASN A O 1
ATOM 637 N N . LEU A 1 89 ? 8.391 16.828 6.23 1 94.94 89 LEU A N 1
ATOM 638 C CA . LEU A 1 89 ? 8.445 17.703 5.07 1 94.94 89 LEU A CA 1
ATOM 639 C C . LEU A 1 89 ? 9.477 18.812 5.27 1 94.94 89 LEU A C 1
ATOM 641 O O . LEU A 1 89 ? 9.547 19.422 6.344 1 94.94 89 LEU A O 1
ATOM 645 N N . ASP A 1 90 ? 10.258 18.922 4.254 1 95.31 90 ASP A N 1
ATOM 646 C CA . ASP A 1 90 ? 11.289 19.953 4.258 1 95.31 90 ASP A CA 1
ATOM 647 C C . ASP A 1 90 ? 10.797 21.234 3.574 1 95.31 90 ASP A C 1
ATOM 649 O O . ASP A 1 90 ? 10.875 21.359 2.35 1 95.31 90 ASP A O 1
ATOM 653 N N . GLU A 1 91 ? 10.445 22.172 4.406 1 95.12 91 GLU A N 1
ATOM 654 C CA . GLU A 1 91 ? 9.836 23.406 3.887 1 95.12 91 GLU A CA 1
ATOM 655 C C . GLU A 1 91 ? 10.789 24.125 2.936 1 95.12 91 GLU A C 1
ATOM 657 O O . GLU A 1 91 ? 10.367 24.625 1.889 1 95.12 91 GLU A O 1
ATOM 662 N N . ALA A 1 92 ? 12.055 24.219 3.279 1 96.31 92 ALA A N 1
ATOM 663 C CA . ALA A 1 92 ? 13.047 24.906 2.455 1 96.31 92 ALA A CA 1
ATOM 664 C C . ALA A 1 92 ? 13.18 24.234 1.088 1 96.31 92 ALA A C 1
ATOM 666 O O . ALA A 1 92 ? 13.195 24.922 0.059 1 96.31 92 ALA A O 1
ATOM 667 N N . ALA A 1 93 ? 13.242 22.938 1.087 1 96.31 93 ALA A N 1
ATOM 668 C CA . ALA A 1 93 ? 13.359 22.203 -0.167 1 96.31 93 ALA A CA 1
ATOM 669 C C . ALA A 1 93 ? 12.117 22.375 -1.03 1 96.31 93 ALA A C 1
ATOM 671 O O . ALA A 1 93 ? 12.211 22.469 -2.256 1 96.31 93 ALA A O 1
ATOM 672 N N . ILE A 1 94 ? 10.992 22.422 -0.383 1 96.38 94 ILE A N 1
ATOM 673 C CA . ILE A 1 94 ? 9.719 22.531 -1.088 1 96.38 94 ILE A CA 1
ATOM 674 C C . ILE A 1 94 ? 9.617 23.922 -1.731 1 96.38 94 ILE A C 1
ATOM 676 O O . ILE A 1 94 ? 9.18 24.047 -2.877 1 96.38 94 ILE A O 1
ATOM 680 N N . LEU A 1 95 ? 10.023 24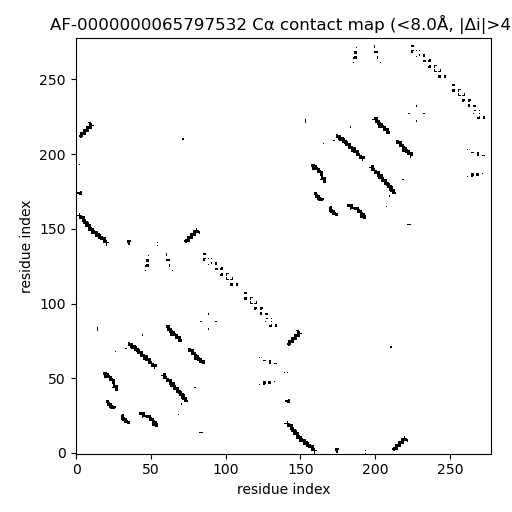.891 -1.023 1 95.75 95 LEU A N 1
ATOM 681 C CA . LEU A 1 95 ? 10 26.25 -1.548 1 95.75 95 LEU A CA 1
ATOM 682 C C . LEU A 1 95 ? 10.93 26.391 -2.746 1 95.75 95 LEU A C 1
ATOM 684 O O . LEU A 1 95 ? 10.586 27.047 -3.729 1 95.75 95 LEU A O 1
ATOM 688 N N . GLU A 1 96 ? 12.055 25.75 -2.625 1 96.12 96 GLU A N 1
ATOM 689 C CA . GLU A 1 96 ? 12.992 25.781 -3.744 1 96.12 96 GLU A CA 1
ATOM 690 C C . GLU A 1 96 ? 12.406 25.078 -4.965 1 96.12 96 GLU A C 1
ATOM 692 O O . GLU A 1 96 ? 12.547 25.547 -6.094 1 96.12 96 GLU A O 1
ATOM 697 N N . ALA A 1 97 ? 11.758 23.984 -4.73 1 95.12 97 ALA A N 1
ATOM 698 C CA . ALA A 1 97 ? 11.125 23.25 -5.816 1 95.12 97 ALA A CA 1
ATOM 699 C C . ALA A 1 97 ? 10.016 24.062 -6.469 1 95.12 97 ALA A C 1
ATOM 701 O O . ALA A 1 97 ? 9.844 24.016 -7.691 1 95.12 97 ALA A O 1
ATOM 702 N N . ARG A 1 98 ? 9.289 24.719 -5.66 1 94.62 98 ARG A N 1
ATOM 703 C CA . ARG A 1 98 ? 8.219 25.562 -6.18 1 94.62 98 ARG A CA 1
ATOM 704 C C . ARG A 1 98 ? 8.773 26.672 -7.062 1 94.62 98 ARG A C 1
ATOM 706 O O . ARG A 1 98 ? 8.258 26.922 -8.156 1 94.62 98 ARG A O 1
ATOM 713 N N . LYS A 1 99 ? 9.828 27.281 -6.586 1 95.25 99 LYS A N 1
ATOM 714 C CA . LYS A 1 99 ? 10.469 28.344 -7.352 1 95.25 99 LYS A CA 1
ATOM 715 C C . LYS A 1 99 ? 10.945 27.828 -8.711 1 95.25 99 LYS A C 1
ATOM 717 O O . LYS A 1 99 ? 10.75 28.5 -9.734 1 95.25 99 LYS A O 1
ATOM 722 N N . ASN A 1 100 ? 11.539 26.703 -8.664 1 94.12 100 ASN A N 1
ATOM 723 C CA . ASN A 1 100 ? 12.008 26.094 -9.906 1 94.12 100 ASN A CA 1
ATOM 724 C C . ASN A 1 100 ? 10.859 25.828 -10.867 1 94.12 100 ASN A C 1
ATOM 726 O O . ASN A 1 100 ? 10.977 26.078 -12.07 1 94.12 100 ASN A O 1
ATOM 730 N N . ALA A 1 101 ? 9.781 25.391 -10.328 1 93.31 101 ALA A N 1
ATOM 731 C CA . ALA A 1 101 ? 8.617 25.094 -11.148 1 93.31 101 ALA A CA 1
ATOM 732 C C . ALA A 1 101 ? 8.031 26.375 -11.742 1 93.31 10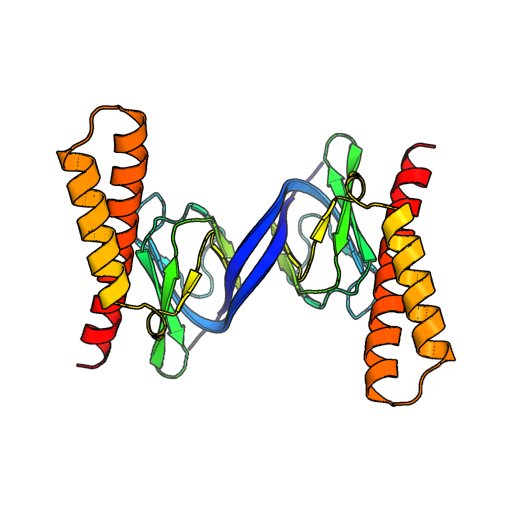1 ALA A C 1
ATOM 734 O O . ALA A 1 101 ? 7.625 26.391 -12.906 1 93.31 101 ALA A O 1
ATOM 735 N N . GLU A 1 102 ? 8.023 27.328 -10.961 1 93.31 102 GLU A N 1
ATOM 736 C CA . GLU A 1 102 ? 7.539 28.609 -11.422 1 93.31 102 GLU A CA 1
ATOM 737 C C . GLU A 1 102 ? 8.422 29.172 -12.539 1 93.31 102 GLU A C 1
ATOM 739 O O . GLU A 1 102 ? 7.914 29.703 -13.531 1 93.31 102 GLU A O 1
ATOM 744 N N . GLN A 1 103 ? 9.719 29.031 -12.383 1 91.62 103 GLN A N 1
ATOM 745 C CA . GLN A 1 103 ? 10.664 29.5 -13.391 1 91.62 103 GLN A CA 1
ATOM 746 C C . GLN A 1 103 ? 10.508 28.734 -14.695 1 91.62 103 GLN A C 1
ATOM 748 O O . GLN A 1 103 ? 10.555 29.312 -15.781 1 91.62 103 GLN A O 1
ATOM 753 N N . LEU A 1 104 ? 10.289 27.469 -14.492 1 87.94 104 LEU A N 1
ATOM 754 C CA . LEU A 1 104 ? 10.102 26.641 -15.68 1 87.94 104 LEU A CA 1
ATOM 755 C C . LEU A 1 104 ? 8.828 27.047 -16.422 1 87.94 104 LEU A C 1
ATOM 757 O O . LEU A 1 104 ? 8.805 27.047 -17.656 1 87.94 104 LEU A O 1
ATOM 761 N N . LEU A 1 105 ? 7.879 27.297 -15.656 1 88.06 105 LEU A N 1
ATOM 762 C CA . LEU A 1 105 ? 6.609 27.703 -16.25 1 88.06 105 LEU A CA 1
ATOM 763 C C . LEU A 1 105 ? 6.742 29.062 -16.938 1 88.06 105 LEU A C 1
ATOM 765 O O . LEU A 1 105 ? 6.145 29.281 -18 1 88.06 105 LEU A O 1
ATOM 769 N N . ALA A 1 106 ? 7.543 29.859 -16.359 1 88.12 106 ALA A N 1
ATOM 770 C CA . ALA A 1 106 ? 7.742 31.203 -16.891 1 88.12 106 ALA A CA 1
ATOM 771 C C . ALA A 1 106 ? 8.594 31.156 -18.172 1 88.12 106 ALA A C 1
ATOM 773 O O . ALA A 1 106 ? 8.406 31.984 -19.078 1 88.12 106 ALA A O 1
ATOM 774 N N . ASN A 1 107 ? 9.453 30.156 -18.141 1 82.81 107 ASN A N 1
ATOM 775 C CA . ASN A 1 107 ? 10.391 30.078 -19.25 1 82.81 107 ASN A CA 1
ATOM 776 C C . ASN A 1 107 ? 9.867 29.156 -20.359 1 82.81 107 ASN A C 1
ATOM 778 O O . ASN A 1 107 ? 10.547 28.938 -21.359 1 82.81 107 ASN A O 1
ATOM 782 N N . GLN A 1 108 ? 8.789 28.516 -20.125 1 69.75 108 GLN A N 1
ATOM 783 C CA . GLN A 1 108 ? 8.234 27.359 -20.828 1 69.75 108 GLN A CA 1
ATOM 784 C C . GLN A 1 108 ? 8.195 27.594 -22.328 1 69.75 108 GLN A C 1
ATOM 786 O O . GLN A 1 108 ? 7.586 28.547 -22.797 1 69.75 108 GLN A O 1
ATOM 791 N N . LYS A 1 109 ? 9.164 26.906 -22.891 1 64.19 109 LYS A N 1
ATOM 792 C CA . LYS A 1 109 ? 9.227 26.938 -24.359 1 64.19 109 LYS A CA 1
ATOM 793 C C . LYS A 1 109 ? 8.312 25.891 -24.969 1 64.19 109 LYS A C 1
ATOM 795 O O . LYS A 1 109 ? 7.957 25.969 -26.141 1 64.19 109 LYS A O 1
ATOM 800 N N . SER A 1 110 ? 8.023 24.812 -24.172 1 72.38 110 SER A N 1
ATOM 801 C CA . SER A 1 110 ? 7.238 23.734 -24.75 1 72.38 110 SER A CA 1
ATOM 802 C C . SER A 1 110 ? 6.082 23.344 -23.828 1 72.38 110 SER A C 1
ATOM 804 O O . SER A 1 110 ? 6.137 23.562 -22.625 1 72.38 110 SER A O 1
ATOM 806 N N . ASP A 1 111 ? 5.109 22.797 -24.406 1 72.19 111 ASP A N 1
ATOM 807 C CA . ASP A 1 111 ? 3.877 22.406 -23.719 1 72.19 111 ASP A CA 1
ATOM 808 C C . ASP A 1 111 ? 4.148 21.344 -22.656 1 72.19 111 ASP A C 1
ATOM 810 O O . ASP A 1 111 ? 3.562 21.375 -21.578 1 72.19 111 ASP A O 1
ATOM 814 N N . LEU A 1 112 ? 4.949 20.312 -22.969 1 70 112 LEU A N 1
ATOM 815 C CA . LEU A 1 112 ? 5.27 19.234 -22.031 1 70 112 LEU A CA 1
ATOM 816 C C . LEU A 1 112 ? 5.934 19.781 -20.781 1 70 112 LEU A C 1
ATOM 818 O O . LEU A 1 112 ? 5.633 19.328 -19.672 1 70 112 LEU A O 1
ATOM 822 N N . ASP A 1 113 ? 6.707 20.672 -20.938 1 74 113 ASP A N 1
ATOM 823 C CA . ASP A 1 113 ? 7.41 21.297 -19.828 1 74 113 ASP A CA 1
ATOM 824 C C . ASP A 1 113 ? 6.445 22.078 -18.938 1 74 113 ASP A C 1
ATOM 826 O O . ASP A 1 113 ? 6.586 22.078 -17.703 1 74 113 ASP A O 1
ATOM 830 N N . SER A 1 114 ? 5.457 22.375 -19.578 1 85.88 114 SER A N 1
ATOM 831 C CA . SER A 1 114 ? 4.48 23.156 -18.844 1 85.88 114 SER A CA 1
ATOM 832 C C . SER A 1 114 ? 3.619 22.281 -17.938 1 85.88 114 SER A C 1
ATOM 834 O O . SER A 1 114 ? 3.344 22.625 -16.797 1 85.88 114 SER A O 1
ATOM 836 N N . ALA A 1 115 ? 3.236 21.109 -18.5 1 87.56 115 ALA A N 1
ATOM 837 C CA . ALA A 1 115 ? 2.41 20.188 -17.703 1 87.56 115 ALA A CA 1
ATOM 838 C C . ALA A 1 115 ? 3.156 19.703 -16.469 1 87.56 115 ALA A C 1
ATOM 840 O O . ALA A 1 115 ? 2.59 19.656 -15.375 1 87.56 115 ALA A O 1
ATOM 841 N N . ALA A 1 116 ? 4.344 19.344 -16.672 1 88.88 116 ALA A N 1
ATOM 842 C CA . ALA A 1 116 ? 5.172 18.875 -15.562 1 88.88 116 ALA A CA 1
ATOM 843 C C . ALA A 1 116 ? 5.383 19.969 -14.523 1 88.88 116 ALA A C 1
ATOM 845 O O . ALA A 1 116 ? 5.344 19.719 -13.32 1 88.88 116 ALA A O 1
ATOM 846 N N . ALA A 1 117 ? 5.574 21.125 -15.047 1 91.44 117 ALA A N 1
ATOM 847 C CA . ALA A 1 117 ? 5.773 22.266 -14.156 1 91.44 117 ALA A CA 1
ATOM 848 C C . ALA A 1 117 ? 4.508 22.562 -13.359 1 91.44 117 ALA A C 1
ATOM 850 O O . ALA A 1 117 ? 4.578 22.859 -12.164 1 91.44 117 ALA A O 1
ATOM 851 N N . LEU A 1 118 ? 3.426 22.469 -14.031 1 90.62 118 LEU A N 1
ATOM 852 C CA . LEU A 1 118 ? 2.154 22.688 -13.359 1 90.62 118 LEU A CA 1
ATOM 853 C C . LEU A 1 118 ? 1.914 21.625 -12.289 1 90.62 118 LEU A C 1
ATOM 855 O O . LEU A 1 118 ? 1.448 21.938 -11.188 1 90.62 118 LEU A O 1
ATOM 859 N N . ALA A 1 119 ? 2.225 20.438 -12.609 1 90.94 119 ALA A N 1
ATOM 860 C CA . ALA A 1 119 ? 2.088 19.359 -11.633 1 90.94 119 ALA A CA 1
ATOM 861 C C . ALA A 1 119 ? 2.975 19.609 -10.414 1 90.94 119 ALA A C 1
ATOM 863 O O . ALA A 1 119 ? 2.549 19.406 -9.273 1 90.94 119 ALA A O 1
ATOM 864 N N . ALA A 1 120 ? 4.129 20.062 -10.742 1 92.25 120 ALA A N 1
ATOM 865 C CA . ALA A 1 120 ? 5.07 20.344 -9.664 1 92.25 120 ALA A CA 1
ATOM 866 C C . ALA A 1 120 ? 4.562 21.484 -8.781 1 92.25 120 ALA A C 1
ATOM 868 O O . ALA A 1 120 ? 4.691 21.438 -7.555 1 92.25 120 ALA A O 1
ATOM 869 N N . LEU A 1 121 ? 3.994 22.422 -9.406 1 93.88 121 LEU A N 1
ATOM 870 C CA . LEU A 1 121 ? 3.438 23.547 -8.656 1 93.88 121 LEU A CA 1
ATOM 871 C C . LEU A 1 121 ? 2.303 23.078 -7.746 1 93.88 121 LEU A C 1
ATOM 873 O O . LEU A 1 121 ? 2.221 23.5 -6.586 1 93.88 121 LEU A O 1
ATOM 877 N N . ALA A 1 122 ? 1.471 22.281 -8.281 1 92.81 122 ALA A N 1
ATOM 878 C CA . ALA A 1 122 ? 0.365 21.734 -7.492 1 92.81 122 ALA A CA 1
ATOM 879 C C . ALA A 1 122 ? 0.881 20.938 -6.305 1 92.81 122 ALA A C 1
ATOM 881 O O . ALA A 1 122 ? 0.375 21.062 -5.188 1 92.81 122 ALA A O 1
ATOM 882 N N . GLU A 1 123 ? 1.819 20.156 -6.586 1 94.06 123 GLU A N 1
ATOM 883 C CA . GLU A 1 123 ? 2.398 19.312 -5.551 1 94.06 123 GLU A CA 1
ATOM 884 C C . GLU A 1 123 ? 3.016 20.141 -4.434 1 94.06 123 GLU A C 1
ATOM 886 O O . GLU A 1 123 ? 2.771 19.875 -3.252 1 94.06 123 GLU A O 1
ATOM 891 N N . THR A 1 124 ? 3.803 21.094 -4.82 1 95.25 124 THR A N 1
ATOM 892 C CA . THR A 1 124 ? 4.469 21.922 -3.814 1 95.25 124 THR A CA 1
ATOM 893 C C . THR A 1 124 ? 3.449 22.719 -3.016 1 95.25 124 THR A C 1
ATOM 895 O O . THR A 1 124 ? 3.613 22.922 -1.809 1 95.25 124 THR A O 1
ATOM 898 N N . ALA A 1 125 ? 2.438 23.172 -3.648 1 94.19 125 ALA A N 1
ATOM 899 C CA . ALA A 1 125 ? 1.376 23.891 -2.949 1 94.19 125 ALA A CA 1
ATOM 900 C C . ALA A 1 125 ? 0.713 23 -1.898 1 94.19 125 ALA A C 1
ATOM 902 O O . ALA A 1 125 ? 0.484 23.438 -0.767 1 94.19 125 ALA A O 1
ATOM 903 N N . ALA A 1 126 ? 0.361 21.812 -2.271 1 93.25 126 ALA A N 1
ATOM 904 C CA . ALA A 1 126 ? -0.276 20.859 -1.363 1 93.25 126 ALA A CA 1
ATOM 905 C C . ALA A 1 126 ? 0.64 20.531 -0.19 1 93.25 126 ALA A C 1
ATOM 907 O O . ALA A 1 126 ? 0.175 20.359 0.938 1 93.25 126 ALA A O 1
ATOM 908 N N . GLN A 1 127 ? 1.862 20.438 -0.44 1 95.19 127 GLN A N 1
ATOM 909 C CA . GLN A 1 127 ? 2.828 20.156 0.617 1 95.19 127 GLN A CA 1
ATOM 910 C C . GLN A 1 127 ? 2.91 21.312 1.605 1 95.19 127 GLN A C 1
ATOM 912 O O . GLN A 1 127 ? 2.941 21.109 2.818 1 95.19 127 GLN A O 1
ATOM 917 N N . LEU A 1 128 ? 2.967 22.469 1.004 1 94.19 128 LEU A N 1
ATOM 918 C CA . LEU A 1 128 ? 3.014 23.641 1.86 1 94.19 128 LEU A CA 1
ATOM 919 C C . LEU A 1 128 ? 1.744 23.75 2.697 1 94.19 128 LEU A C 1
ATOM 921 O O . LEU A 1 128 ? 1.796 24.172 3.857 1 94.19 128 LEU A O 1
ATOM 925 N N . GLU A 1 129 ? 0.661 23.484 2.098 1 93 129 GLU A N 1
ATOM 926 C CA . GLU A 1 129 ? -0.591 23.453 2.848 1 93 129 GLU A CA 1
ATOM 927 C C . GLU A 1 129 ? -0.506 22.484 4.023 1 93 129 GLU A C 1
ATOM 929 O O . GLU A 1 129 ? -0.992 22.781 5.117 1 93 129 GLU A O 1
ATOM 934 N N . THR A 1 130 ? 0.049 21.391 3.85 1 93.94 130 THR A N 1
ATOM 935 C CA . THR A 1 130 ? 0.203 20.375 4.887 1 93.94 130 THR A CA 1
ATOM 936 C C . THR A 1 130 ? 1.066 20.891 6.031 1 93.94 130 THR A C 1
ATOM 938 O O . THR A 1 130 ? 0.755 20.672 7.203 1 93.94 130 THR A O 1
ATOM 941 N N . ILE A 1 131 ? 2.1 21.594 5.676 1 92.88 131 ILE A N 1
ATOM 942 C CA . ILE A 1 131 ? 2.986 22.172 6.68 1 92.88 131 ILE A CA 1
ATOM 943 C C . ILE A 1 131 ? 2.225 23.203 7.52 1 92.88 131 ILE A C 1
ATOM 945 O O . ILE A 1 131 ? 2.381 23.25 8.742 1 92.88 131 ILE A O 1
ATOM 949 N N . ARG A 1 132 ? 1.439 23.969 6.824 1 90.69 132 ARG A N 1
ATOM 950 C CA . ARG A 1 132 ? 0.654 24.984 7.504 1 90.69 132 ARG A CA 1
ATOM 951 C C . ARG A 1 132 ? -0.304 24.359 8.508 1 90.69 132 ARG A C 1
ATOM 953 O O . ARG A 1 132 ? -0.537 24.922 9.586 1 90.69 132 ARG A O 1
ATOM 960 N N . LYS A 1 133 ? -0.859 23.219 8.148 1 89.56 133 LYS A N 1
ATOM 961 C CA . LYS A 1 133 ? -1.795 22.547 9.047 1 89.56 133 LYS A CA 1
ATOM 962 C C . LYS A 1 133 ? -1.12 22.156 10.359 1 89.56 133 LYS A C 1
ATOM 964 O O . LYS A 1 133 ? -1.739 22.234 11.422 1 89.56 133 LYS A O 1
ATOM 969 N N . ILE A 1 134 ? 0.049 21.75 10.289 1 84.69 134 ILE A N 1
ATOM 970 C CA . ILE A 1 134 ? 0.765 21.359 11.5 1 84.69 134 ILE A CA 1
ATOM 971 C C . ILE A 1 134 ? 1.065 22.609 12.344 1 84.69 134 ILE A C 1
ATOM 973 O O . ILE A 1 134 ? 0.958 22.562 13.57 1 84.69 134 ILE A O 1
ATOM 977 N N . LYS A 1 135 ? 1.441 23.641 11.703 1 85.31 135 LYS A N 1
ATOM 978 C CA . LYS A 1 135 ? 1.785 24.859 12.414 1 85.31 135 LYS A CA 1
ATOM 979 C C . LYS A 1 135 ? 0.566 25.453 13.117 1 85.31 135 LYS A C 1
ATOM 981 O O . LYS A 1 135 ? 0.683 26.016 14.211 1 85.31 135 LYS A O 1
ATOM 986 N N . ASN A 1 136 ? -0.542 25.281 12.492 1 81.56 136 ASN A N 1
ATOM 987 C CA . ASN A 1 136 ? -1.771 25.797 13.086 1 81.56 136 ASN A CA 1
ATOM 988 C C . ASN A 1 136 ? -2.252 24.922 14.234 1 81.56 136 ASN A C 1
ATOM 990 O O . ASN A 1 136 ? -2.969 25.391 15.117 1 81.56 136 ASN A O 1
ATOM 994 N N . ARG A 1 137 ? -2.035 23.641 14.148 1 69.19 137 ARG A N 1
ATOM 995 C CA . ARG A 1 137 ? -2.359 22.734 15.242 1 69.19 137 ARG A CA 1
ATOM 996 C C . ARG A 1 137 ? -1.59 23.109 16.5 1 69.19 137 ARG A C 1
ATOM 998 O O . ARG A 1 137 ? -2.125 23.016 17.609 1 69.19 137 ARG A O 1
ATOM 1005 N N . ALA A 1 138 ? -0.277 23.438 16.5 1 56.34 138 ALA A N 1
ATOM 1006 C CA . ALA A 1 138 ? 0.578 23.766 17.641 1 56.34 138 ALA A CA 1
ATOM 1007 C C . ALA A 1 138 ? 0.105 25.047 18.328 1 56.34 138 ALA A C 1
ATOM 1009 O O . ALA A 1 138 ? 0.419 25.281 19.5 1 56.34 138 ALA A O 1
ATOM 1010 N N . GLN A 1 139 ? -0.72 25.781 17.688 1 48.62 139 GLN A N 1
ATOM 1011 C CA . GLN A 1 139 ? -1.188 26.969 18.406 1 48.62 139 GLN A CA 1
ATOM 1012 C C . GLN A 1 139 ? -2.555 26.719 19.031 1 48.62 139 GLN A C 1
ATOM 1014 O O . GLN A 1 139 ? -3.369 25.969 18.5 1 48.62 139 GLN A O 1
ATOM 1019 N N . MET B 1 1 ? -15.18 6.434 22.875 1 77.88 1 MET B N 1
ATOM 1020 C CA . MET B 1 1 ? -15.68 6.797 21.562 1 77.88 1 MET B CA 1
ATOM 1021 C C . MET B 1 1 ? -15.453 5.664 20.562 1 77.88 1 MET B C 1
ATOM 1023 O O . MET B 1 1 ? -14.555 4.84 20.75 1 77.88 1 MET B O 1
ATOM 1027 N N . ALA B 1 2 ? -16.328 5.484 19.578 1 92.31 2 ALA B N 1
ATOM 1028 C CA . ALA B 1 2 ? -16.203 4.414 18.594 1 92.31 2 ALA B CA 1
ATOM 1029 C C . ALA B 1 2 ? -14.977 4.633 17.703 1 92.31 2 ALA B C 1
ATOM 1031 O O . ALA B 1 2 ? -14.609 5.777 17.406 1 92.31 2 ALA B O 1
ATOM 1032 N N . THR B 1 3 ? -14.25 3.572 17.422 1 95.81 3 THR B N 1
ATOM 1033 C CA . THR B 1 3 ? -13.062 3.668 16.578 1 95.81 3 THR B CA 1
ATOM 1034 C C . THR B 1 3 ? -13.164 2.705 15.391 1 95.81 3 THR B C 1
ATOM 1036 O O . THR B 1 3 ? -14.047 1.84 15.367 1 95.81 3 THR B O 1
ATOM 1039 N N . MET B 1 4 ? -12.352 2.998 14.414 1 94.44 4 MET B N 1
ATOM 1040 C CA . MET B 1 4 ? -12.156 2.1 13.281 1 94.44 4 MET B CA 1
ATOM 1041 C C . MET B 1 4 ? -10.672 1.929 12.969 1 94.44 4 MET B C 1
ATOM 1043 O O . MET B 1 4 ? -9.859 2.768 13.344 1 94.44 4 MET B O 1
ATOM 1047 N N . GLN B 1 5 ? -10.375 0.818 12.32 1 94 5 GLN B N 1
ATOM 1048 C CA . GLN B 1 5 ? -9 0.6 11.875 1 94 5 GLN B CA 1
ATOM 1049 C C . GLN B 1 5 ? -8.648 1.527 10.711 1 94 5 GLN B C 1
ATOM 1051 O O . GLN B 1 5 ? -9.445 1.712 9.789 1 94 5 GLN B O 1
ATOM 1056 N N . CYS B 1 6 ? -7.492 2.16 10.781 1 96.19 6 CYS B N 1
ATOM 1057 C CA . CYS B 1 6 ? -7 3.008 9.703 1 96.19 6 CYS B CA 1
ATOM 1058 C C . CYS B 1 6 ? -5.59 2.604 9.289 1 96.19 6 CYS B C 1
ATOM 1060 O O . CYS B 1 6 ? -4.723 2.404 10.141 1 96.19 6 CYS B O 1
ATOM 1062 N N . ASP B 1 7 ? -5.422 2.457 7.977 1 95.69 7 ASP B N 1
ATOM 1063 C CA . ASP B 1 7 ? -4.098 2.199 7.414 1 95.69 7 ASP B CA 1
ATOM 1064 C C . ASP B 1 7 ? -3.754 3.217 6.332 1 95.69 7 ASP B C 1
ATOM 1066 O O . ASP B 1 7 ? -4.496 3.373 5.359 1 95.69 7 ASP B O 1
ATOM 1070 N N . VAL B 1 8 ? -2.645 3.934 6.547 1 97.75 8 VAL B N 1
ATOM 1071 C CA . VAL B 1 8 ? -2.119 4.863 5.555 1 97.75 8 VAL B CA 1
ATOM 1072 C C . VAL B 1 8 ? -0.783 4.352 5.023 1 97.75 8 VAL B C 1
ATOM 1074 O O . VAL B 1 8 ? 0.196 4.262 5.766 1 97.75 8 VAL B O 1
ATOM 1077 N N . VAL B 1 9 ? -0.794 4.066 3.725 1 97.19 9 VAL B N 1
ATOM 1078 C CA . VAL B 1 9 ? 0.417 3.479 3.162 1 97.19 9 VAL B CA 1
ATOM 1079 C C . VAL B 1 9 ? 0.801 4.211 1.88 1 97.19 9 VAL B C 1
ATOM 1081 O O . VAL B 1 9 ? -0.066 4.723 1.166 1 97.19 9 VAL B O 1
ATOM 1084 N N . SER B 1 10 ? 2.104 4.328 1.693 1 97.69 10 SER B N 1
ATOM 1085 C CA . SER B 1 10 ? 2.625 4.703 0.383 1 97.69 10 SER B CA 1
ATOM 1086 C C . SER B 1 10 ? 2.859 3.477 -0.49 1 97.69 10 SER B C 1
ATOM 1088 O O . SER B 1 10 ? 3.533 2.531 -0.074 1 97.69 10 SER B O 1
ATOM 1090 N N . VAL B 1 11 ? 2.289 3.51 -1.649 1 96.88 11 VAL B N 1
ATOM 1091 C CA . VAL B 1 11 ? 2.289 2.34 -2.523 1 96.88 11 VAL B CA 1
ATOM 1092 C C . VAL B 1 11 ? 3.475 2.412 -3.484 1 96.88 11 VAL B C 1
ATOM 1094 O O . VAL B 1 11 ? 3.699 3.441 -4.125 1 96.88 11 VAL B O 1
ATOM 1097 N N . LYS B 1 12 ? 4.305 1.381 -3.527 1 95 12 LYS B N 1
ATOM 1098 C CA . LYS B 1 12 ? 5.379 1.289 -4.512 1 95 12 LYS B CA 1
ATOM 1099 C C . LYS B 1 12 ? 4.832 0.93 -5.891 1 95 12 LYS B C 1
ATOM 1101 O O . LYS B 1 12 ? 5.191 1.557 -6.891 1 95 12 LYS B O 1
ATOM 1106 N N . GLU B 1 13 ? 3.945 -0.068 -5.918 1 94.81 13 GLU B N 1
ATOM 1107 C CA . GLU B 1 13 ? 3.359 -0.554 -7.164 1 94.81 13 GLU B CA 1
ATOM 1108 C C . GLU B 1 13 ? 2.018 -1.237 -6.914 1 94.81 13 GLU B C 1
ATOM 1110 O O . GLU B 1 13 ? 1.871 -1.994 -5.953 1 94.81 13 GLU B O 1
ATOM 1115 N N . SER B 1 14 ? 1.065 -0.95 -7.75 1 95.25 14 SER B N 1
ATOM 1116 C CA . SER B 1 14 ? -0.193 -1.688 -7.762 1 95.25 14 SER B CA 1
ATOM 1117 C C . SER B 1 14 ? -0.142 -2.85 -8.75 1 95.25 14 SER B C 1
ATOM 1119 O O . SER B 1 14 ? -0.099 -2.639 -9.961 1 95.25 14 SER B O 1
ATOM 1121 N N . LEU B 1 15 ? -0.225 -4.062 -8.297 1 96.5 15 LEU B N 1
ATOM 1122 C CA . LEU B 1 15 ? -0.06 -5.238 -9.148 1 96.5 15 LEU B CA 1
ATOM 1123 C C . LEU B 1 15 ? -1.402 -5.699 -9.703 1 96.5 15 LEU B C 1
ATOM 1125 O O . LEU B 1 15 ? -1.457 -6.32 -10.766 1 96.5 15 LEU B O 1
ATOM 1129 N N . TYR B 1 16 ? -2.428 -5.5 -8.961 1 95.94 16 TYR B N 1
ATOM 1130 C CA . TYR B 1 16 ? -3.766 -5.883 -9.398 1 95.94 16 TYR B CA 1
ATOM 1131 C C . TYR B 1 16 ? -4.824 -4.996 -8.75 1 95.94 16 TYR B C 1
ATOM 1133 O O . TYR B 1 16 ? -4.719 -4.645 -7.574 1 95.94 16 TYR B O 1
ATOM 1141 N N . SER B 1 17 ? -5.777 -4.637 -9.477 1 94.31 17 SER B N 1
ATOM 1142 C CA . SER B 1 17 ? -6.957 -3.928 -9 1 94.31 17 SER B CA 1
ATOM 1143 C C . SER B 1 17 ? -8.18 -4.238 -9.859 1 94.31 17 SER B C 1
ATOM 1145 O O . SER B 1 17 ? -8.188 -3.939 -11.055 1 94.31 17 SER B O 1
ATOM 1147 N N . GLY B 1 18 ? -9.133 -4.891 -9.258 1 93.94 18 GLY B N 1
ATOM 1148 C CA . GLY B 1 18 ? -10.32 -5.227 -10.039 1 93.94 18 GLY B CA 1
ATOM 1149 C C . GLY B 1 18 ? -11.227 -6.223 -9.344 1 93.94 18 GLY B C 1
ATOM 1150 O O . GLY B 1 18 ? -11.023 -6.543 -8.172 1 93.94 18 GLY B O 1
ATOM 1151 N N . ALA B 1 19 ? -12.266 -6.613 -10.109 1 95.75 19 ALA B N 1
ATOM 1152 C CA . ALA B 1 19 ? -13.242 -7.57 -9.594 1 95.75 19 ALA B CA 1
ATOM 1153 C C . ALA B 1 19 ? -12.711 -9 -9.672 1 95.75 19 ALA B C 1
ATOM 1155 O O . ALA B 1 19 ? -12.102 -9.391 -10.672 1 95.75 19 ALA B O 1
ATOM 1156 N N . VAL B 1 20 ? -12.922 -9.75 -8.594 1 97.5 20 VAL B N 1
ATOM 1157 C CA . VAL B 1 20 ? -12.438 -11.125 -8.562 1 97.5 20 VAL B CA 1
ATOM 1158 C C . VAL B 1 20 ? -13.508 -12.039 -7.969 1 97.5 20 VAL B C 1
ATOM 1160 O O . VAL B 1 20 ? -14.398 -11.578 -7.242 1 97.5 20 VAL B O 1
ATOM 1163 N N . THR B 1 21 ? -13.414 -13.312 -8.289 1 97.62 21 THR B N 1
ATOM 1164 C CA . THR B 1 21 ? -14.359 -14.297 -7.77 1 97.62 21 THR B CA 1
ATOM 1165 C C . THR B 1 21 ? -13.805 -14.969 -6.516 1 97.62 21 THR B C 1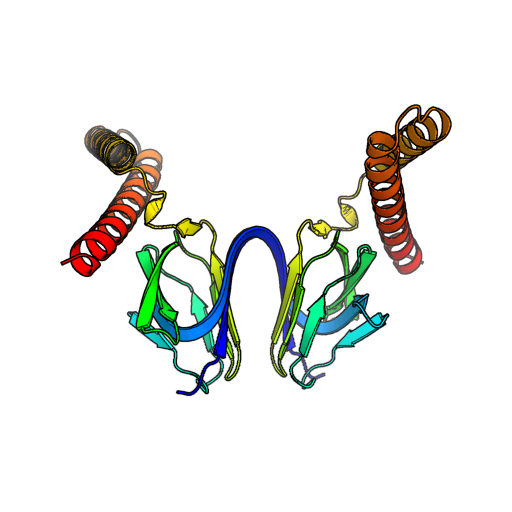
ATOM 1167 O O . THR B 1 21 ? -14.562 -15.477 -5.688 1 97.62 21 THR B O 1
ATOM 1170 N N . MET B 1 22 ? -12.461 -14.938 -6.453 1 97.5 22 MET B N 1
ATOM 1171 C CA . MET B 1 22 ? -11.828 -15.594 -5.309 1 97.5 22 MET B CA 1
ATOM 1172 C C . MET B 1 22 ? -10.383 -15.141 -5.156 1 97.5 22 MET B C 1
ATOM 1174 O O . MET B 1 22 ? -9.719 -14.828 -6.145 1 97.5 22 MET B O 1
ATOM 1178 N N . LEU B 1 23 ? -9.883 -15.055 -3.949 1 98.19 23 LEU B N 1
ATOM 1179 C CA . LEU B 1 23 ? -8.477 -14.844 -3.623 1 98.19 23 LEU B CA 1
ATOM 1180 C C . LEU B 1 23 ? -7.969 -15.945 -2.703 1 98.19 23 LEU B C 1
ATOM 1182 O O . LEU B 1 23 ? -8.602 -16.266 -1.692 1 98.19 23 LEU B O 1
ATOM 1186 N N . ILE B 1 24 ? -6.906 -16.578 -3.096 1 97.62 24 ILE B N 1
ATOM 1187 C CA . ILE B 1 24 ? -6.285 -17.609 -2.273 1 97.62 24 ILE B CA 1
ATOM 1188 C C . ILE B 1 24 ? -4.91 -17.141 -1.806 1 97.62 24 ILE B C 1
ATOM 1190 O O . ILE B 1 24 ? -4.09 -16.688 -2.615 1 97.62 24 ILE B O 1
ATOM 1194 N N . ALA B 1 25 ? -4.664 -17.188 -0.553 1 97.38 25 ALA B N 1
ATOM 1195 C CA . ALA B 1 25 ? -3.398 -16.766 0.038 1 97.38 25 ALA B CA 1
ATOM 1196 C C . ALA B 1 25 ? -3.094 -17.547 1.309 1 97.38 25 ALA B C 1
ATOM 1198 O O . ALA B 1 25 ? -3.975 -18.203 1.866 1 97.38 25 ALA B O 1
ATOM 1199 N N . LYS B 1 26 ? -1.88 -17.5 1.672 1 95.44 26 LYS B N 1
ATOM 1200 C CA . LYS B 1 26 ? -1.494 -18.125 2.932 1 95.44 26 LYS B CA 1
ATOM 1201 C C . LYS B 1 26 ? -1.404 -17.094 4.055 1 95.44 26 LYS B C 1
ATOM 1203 O O . LYS B 1 26 ? -0.57 -16.188 4.004 1 95.44 26 LYS B O 1
ATOM 1208 N N . GLY B 1 27 ? -2.27 -17.234 5 1 94.25 27 GLY B N 1
ATOM 1209 C CA . GLY B 1 27 ? -2.234 -16.391 6.184 1 94.25 27 GLY B CA 1
ATOM 1210 C C . GLY B 1 27 ? -1.538 -17.047 7.359 1 94.25 27 GLY B C 1
ATOM 1211 O O . GLY B 1 27 ? -0.966 -18.141 7.223 1 94.25 27 GLY B O 1
ATOM 1212 N N . ALA B 1 28 ? -1.51 -16.375 8.5 1 90.62 28 ALA B N 1
ATOM 1213 C CA . ALA B 1 28 ? -0.872 -16.859 9.727 1 90.62 28 ALA B CA 1
ATOM 1214 C C . ALA B 1 28 ? -1.438 -18.219 10.133 1 90.62 28 ALA B C 1
ATOM 1216 O O . ALA B 1 28 ? -0.706 -19.078 10.617 1 90.62 28 ALA B O 1
ATOM 1217 N N . GLY B 1 29 ? -2.674 -18.5 9.844 1 89.06 29 GLY B N 1
ATOM 1218 C CA . GLY B 1 29 ? -3.336 -19.719 10.258 1 89.06 29 GLY B CA 1
ATOM 1219 C C . GLY B 1 29 ? -3.408 -20.766 9.148 1 89.06 29 GLY B C 1
ATOM 1220 O O . GLY B 1 29 ? -4.086 -21.781 9.297 1 89.06 29 GLY B O 1
ATOM 1221 N N . GLY B 1 30 ? -2.781 -20.469 8.039 1 92.06 30 GLY B N 1
ATOM 1222 C CA . GLY B 1 30 ? -2.812 -21.391 6.918 1 92.06 30 GLY B CA 1
ATOM 1223 C C . GLY B 1 30 ? -3.373 -20.781 5.648 1 92.06 30 GLY B C 1
ATOM 1224 O O . GLY B 1 30 ? -3.381 -19.547 5.5 1 92.06 30 GLY B O 1
ATOM 1225 N N . GLU B 1 31 ? -3.787 -21.656 4.797 1 94.31 31 GLU B N 1
ATOM 1226 C CA . GLU B 1 31 ? -4.309 -21.203 3.512 1 94.31 31 GLU B CA 1
ATOM 1227 C C . GLU B 1 31 ? -5.734 -20.672 3.65 1 94.31 31 GLU B C 1
ATOM 1229 O O . GLU B 1 31 ? -6.562 -21.266 4.332 1 94.31 31 GLU B O 1
ATOM 1234 N N . LEU B 1 32 ? -6.008 -19.578 3.02 1 96 32 LEU B N 1
ATOM 1235 C CA . LEU B 1 32 ? -7.309 -18.922 3.043 1 96 32 LEU B CA 1
ATOM 1236 C C . LEU B 1 32 ? -7.883 -18.812 1.635 1 96 32 LEU B C 1
ATOM 1238 O O . LEU B 1 32 ? -7.16 -18.484 0.688 1 96 32 LEU B O 1
ATOM 1242 N N . GLY B 1 33 ? -9.086 -19.125 1.463 1 97.25 33 GLY B N 1
ATOM 1243 C CA . GLY B 1 33 ? -9.875 -18.828 0.276 1 97.25 33 GLY B CA 1
ATOM 1244 C C . GLY B 1 33 ? -10.953 -17.797 0.516 1 97.25 33 GLY B C 1
ATOM 1245 O O . GLY B 1 33 ? -11.977 -18.078 1.15 1 97.25 33 GLY B O 1
ATOM 1246 N N . ILE B 1 34 ? -10.781 -16.656 0.045 1 97.5 34 ILE B N 1
ATOM 1247 C CA . ILE B 1 34 ? -11.688 -15.539 0.29 1 97.5 34 ILE B CA 1
ATOM 1248 C C . ILE B 1 34 ? -12.68 -15.422 -0.861 1 97.5 34 ILE B C 1
ATOM 1250 O O . ILE B 1 34 ? -12.289 -15.18 -2.006 1 97.5 34 ILE B O 1
ATOM 1254 N N . LEU B 1 35 ? -13.953 -15.555 -0.541 1 97.06 35 LEU B N 1
ATOM 1255 C CA . LEU B 1 35 ? -15.039 -15.375 -1.49 1 97.06 35 LEU B CA 1
ATOM 1256 C C . LEU B 1 35 ? -15.797 -14.078 -1.212 1 97.06 35 LEU B C 1
ATOM 1258 O O . LEU B 1 35 ? -15.719 -13.539 -0.108 1 97.06 35 LEU B O 1
ATOM 1262 N N . PRO B 1 36 ? -16.469 -13.57 -2.258 1 96.31 36 PRO B N 1
ATOM 1263 C CA . PRO B 1 36 ? -17.328 -12.422 -1.983 1 96.31 36 PRO B CA 1
ATOM 1264 C C . PRO B 1 36 ? -18.281 -12.656 -0.813 1 96.31 36 PRO B C 1
ATOM 1266 O O . PRO B 1 36 ? -18.812 -13.758 -0.669 1 96.31 36 PRO B O 1
ATOM 1269 N N . GLY B 1 37 ? -18.375 -11.617 0.058 1 94.06 37 GLY B N 1
ATOM 1270 C CA . GLY B 1 37 ? -19.25 -11.742 1.209 1 94.06 37 GLY B CA 1
ATOM 1271 C C . GLY B 1 37 ? -18.562 -12.32 2.428 1 94.06 37 GLY B C 1
ATOM 1272 O O . GLY B 1 37 ? -19.203 -12.617 3.436 1 94.06 37 GLY B O 1
ATOM 1273 N N . HIS B 1 38 ? -17.312 -12.516 2.367 1 94.62 38 HIS B N 1
ATOM 1274 C CA . HIS B 1 38 ? -16.547 -13.039 3.49 1 94.62 38 HIS B CA 1
ATOM 1275 C C . HIS B 1 38 ? -16.625 -12.117 4.699 1 94.62 38 HIS B C 1
ATOM 1277 O O . HIS B 1 38 ? -16.672 -10.891 4.543 1 94.62 38 HIS B O 1
ATOM 1283 N N . ALA B 1 39 ? -16.594 -12.719 5.832 1 92.94 39 ALA B N 1
ATOM 1284 C CA . ALA B 1 39 ? -16.609 -11.922 7.059 1 92.94 39 ALA B CA 1
ATOM 1285 C C . ALA B 1 39 ? -15.336 -11.078 7.168 1 92.94 39 ALA B C 1
ATOM 1287 O O . ALA B 1 39 ? -14.266 -11.5 6.73 1 92.94 39 ALA B O 1
ATOM 1288 N N . PRO B 1 40 ? -15.469 -9.938 7.762 1 92 40 PRO B N 1
ATOM 1289 C CA . PRO B 1 40 ? -14.289 -9.094 7.938 1 92 40 PRO B CA 1
ATOM 1290 C C . PRO B 1 40 ? -13.164 -9.805 8.688 1 92 40 PRO B C 1
ATOM 1292 O O . PRO B 1 40 ? -13.422 -10.531 9.648 1 92 40 PRO B O 1
ATOM 1295 N N . LEU B 1 41 ? -11.93 -9.594 8.156 1 90.69 41 LEU B N 1
ATOM 1296 C CA . LEU B 1 41 ? -10.758 -10.234 8.742 1 90.69 41 LEU B CA 1
ATOM 1297 C C . LEU B 1 41 ? -9.492 -9.461 8.398 1 90.69 41 LEU B C 1
ATOM 1299 O O . LEU B 1 41 ? -9.336 -8.984 7.273 1 90.69 41 LEU B O 1
ATOM 1303 N N . VAL B 1 42 ? -8.625 -9.25 9.391 1 90.5 42 VAL B N 1
ATOM 1304 C CA . VAL B 1 42 ? -7.277 -8.742 9.164 1 90.5 42 VAL B CA 1
ATOM 1305 C C . VAL B 1 42 ? -6.254 -9.766 9.664 1 90.5 42 VAL B C 1
ATOM 1307 O O . VAL B 1 42 ? -6.312 -10.195 10.82 1 90.5 42 VAL B O 1
ATOM 1310 N N . THR B 1 43 ? -5.328 -10.188 8.781 1 94.12 43 THR B N 1
ATOM 1311 C CA . THR B 1 43 ? -4.352 -11.195 9.188 1 94.12 43 THR B CA 1
ATOM 1312 C C . THR B 1 43 ? -3.002 -10.938 8.531 1 94.12 43 THR B C 1
ATOM 1314 O O . THR B 1 43 ? -2.924 -10.219 7.527 1 94.12 43 THR B O 1
ATOM 1317 N N . LEU B 1 44 ? -2.004 -11.516 9.078 1 95.38 44 LEU B N 1
ATOM 1318 C CA . LEU B 1 44 ? -0.677 -11.445 8.484 1 95.38 44 LEU B CA 1
ATOM 1319 C C . LEU B 1 44 ? -0.544 -12.438 7.332 1 95.38 44 LEU B C 1
ATOM 1321 O O . LEU B 1 44 ? -1.086 -13.547 7.398 1 95.38 44 LEU B O 1
ATOM 1325 N N . LEU B 1 45 ? 0.175 -12.047 6.371 1 96.31 45 LEU B N 1
ATOM 1326 C CA . LEU B 1 45 ? 0.429 -12.898 5.215 1 96.31 45 LEU B CA 1
ATOM 1327 C C . LEU B 1 45 ? 1.764 -13.625 5.355 1 96.31 45 LEU B C 1
ATOM 1329 O O . LEU B 1 45 ? 2.756 -13.031 5.785 1 96.31 45 LEU B O 1
ATOM 1333 N N . GLN B 1 46 ? 1.775 -14.828 4.996 1 95.31 46 GLN B N 1
ATOM 1334 C CA . GLN B 1 46 ? 3.031 -15.555 4.859 1 95.31 46 GLN B CA 1
ATOM 1335 C C . GLN B 1 46 ? 3.611 -15.391 3.457 1 95.31 46 GLN B C 1
ATOM 1337 O O . GLN B 1 46 ? 2.889 -15.055 2.516 1 95.31 46 GLN B O 1
ATOM 1342 N N . LEU B 1 47 ? 4.961 -15.531 3.396 1 95.06 47 LEU B N 1
ATOM 1343 C CA . LEU B 1 47 ? 5.57 -15.469 2.072 1 95.06 47 LEU B CA 1
ATOM 1344 C C . LEU B 1 47 ? 5.066 -16.609 1.188 1 95.06 47 LEU B C 1
ATOM 1346 O O . LEU B 1 47 ? 4.824 -17.719 1.673 1 95.06 47 LEU B O 1
ATOM 1350 N N . GLY B 1 48 ? 4.859 -16.359 -0.108 1 95.19 48 GLY B N 1
ATOM 1351 C CA . GLY B 1 48 ? 4.359 -17.359 -1.038 1 95.19 48 GLY B CA 1
ATOM 1352 C C . GLY B 1 48 ? 3.455 -16.781 -2.109 1 95.19 48 GLY B C 1
ATOM 1353 O O . GLY B 1 48 ? 3.344 -15.555 -2.24 1 95.19 48 GLY B O 1
ATOM 1354 N N . PRO B 1 49 ? 2.861 -17.641 -2.871 1 95.88 49 PRO B N 1
ATOM 1355 C CA . PRO B 1 49 ? 1.983 -17.188 -3.957 1 95.88 49 PRO B CA 1
ATOM 1356 C C . PRO B 1 49 ? 0.6 -16.766 -3.463 1 95.88 49 PRO B C 1
ATOM 1358 O O . PRO B 1 49 ? 0.061 -17.375 -2.535 1 95.88 49 PRO B O 1
ATOM 1361 N N . ILE B 1 50 ? 0.114 -15.773 -4.055 1 97 50 ILE B N 1
ATOM 1362 C CA . ILE B 1 50 ? -1.295 -15.398 -4.012 1 97 50 ILE B CA 1
ATOM 1363 C C . ILE B 1 50 ? -1.944 -15.664 -5.367 1 97 50 ILE B C 1
ATOM 1365 O O . ILE B 1 50 ? -1.37 -15.344 -6.41 1 97 50 ILE B O 1
ATOM 1369 N N . ARG B 1 51 ? -3.1 -16.266 -5.277 1 97.19 51 ARG B N 1
ATOM 1370 C CA . ARG B 1 51 ? -3.838 -16.531 -6.508 1 97.19 51 ARG B CA 1
ATOM 1371 C C . ARG B 1 51 ? -5.121 -15.719 -6.57 1 97.19 51 ARG B C 1
ATOM 1373 O O . ARG B 1 51 ? -5.953 -15.789 -5.66 1 97.19 51 ARG B O 1
ATOM 1380 N N . VAL B 1 52 ? -5.234 -14.984 -7.551 1 97.38 52 VAL B N 1
ATOM 1381 C CA . VAL B 1 52 ? -6.395 -14.133 -7.801 1 97.38 52 VAL B CA 1
ATOM 1382 C C . VAL B 1 52 ? -7.215 -14.711 -8.953 1 97.38 52 VAL B C 1
ATOM 1384 O O . VAL B 1 52 ? -6.773 -14.695 -10.102 1 97.38 52 VAL B O 1
ATOM 1387 N N . LEU B 1 53 ? -8.367 -15.141 -8.68 1 97 53 LEU B N 1
ATOM 1388 C CA . LEU B 1 53 ? -9.219 -15.734 -9.703 1 97 53 LEU B CA 1
ATOM 1389 C C . LEU B 1 53 ? -10.195 -14.695 -10.258 1 97 53 LEU B C 1
ATOM 1391 O O . LEU B 1 53 ? -10.922 -14.055 -9.5 1 97 53 LEU B O 1
ATOM 1395 N N . LEU B 1 54 ? -10.227 -14.609 -11.539 1 95.75 54 LEU B N 1
ATOM 1396 C CA . LEU B 1 54 ? -11.047 -13.609 -12.219 1 95.75 54 LEU B CA 1
ATOM 1397 C C . LEU B 1 54 ? -12.367 -14.219 -12.68 1 95.75 54 LEU B C 1
ATOM 1399 O O . LEU B 1 54 ? -12.523 -15.445 -12.688 1 95.75 54 LEU B O 1
ATOM 1403 N N . GLU B 1 55 ? -13.219 -13.375 -13.062 1 92.81 55 GLU B N 1
ATOM 1404 C CA . GLU B 1 55 ? -14.547 -13.805 -13.484 1 92.81 55 GLU B CA 1
ATOM 1405 C C . GLU B 1 55 ? -14.484 -14.633 -14.766 1 92.81 55 GLU B C 1
ATOM 1407 O O . GLU B 1 55 ? -15.305 -15.523 -14.977 1 92.81 55 GLU B O 1
ATOM 1412 N N . ASN B 1 56 ? -13.562 -14.352 -15.656 1 92.12 56 ASN B N 1
ATOM 1413 C CA . ASN B 1 56 ? -13.453 -15.039 -16.938 1 92.12 56 ASN B CA 1
ATOM 1414 C C . ASN B 1 56 ? -12.789 -16.406 -16.797 1 92.12 56 ASN B C 1
ATOM 1416 O O . ASN B 1 56 ? -12.547 -17.078 -17.781 1 92.12 56 ASN B O 1
ATOM 1420 N N . GLY B 1 57 ? -12.375 -16.734 -15.609 1 88.88 57 GLY B N 1
ATOM 1421 C CA . GLY B 1 57 ? -11.797 -18.047 -15.352 1 88.88 57 GLY B CA 1
ATOM 1422 C C . GLY B 1 57 ? -10.281 -18.031 -15.305 1 88.88 57 GLY B C 1
ATOM 1423 O O . GLY B 1 57 ? -9.656 -19.031 -14.938 1 88.88 57 GLY B O 1
ATOM 1424 N N . THR B 1 58 ? -9.734 -16.906 -15.625 1 92.25 58 THR B N 1
ATOM 1425 C CA . THR B 1 58 ? -8.273 -16.812 -15.578 1 92.25 58 THR B CA 1
ATOM 1426 C C . THR B 1 58 ? -7.797 -16.484 -14.172 1 92.25 58 THR B C 1
ATOM 1428 O O . THR B 1 58 ? -8.57 -16 -13.344 1 92.25 58 THR B O 1
ATOM 1431 N N . GLU B 1 59 ? -6.52 -16.844 -13.938 1 93.88 59 GLU B N 1
ATOM 1432 C CA . GLU B 1 59 ? -5.934 -16.578 -12.625 1 93.88 59 GLU B CA 1
ATOM 1433 C C . GLU B 1 59 ? -4.668 -15.734 -12.742 1 93.88 59 GLU B C 1
ATOM 1435 O O . GLU B 1 59 ? -3.891 -15.898 -13.688 1 93.88 59 GLU B O 1
ATOM 1440 N N . GLU B 1 60 ? -4.555 -14.844 -11.836 1 95.12 60 GLU B N 1
ATOM 1441 C CA . GLU B 1 60 ? -3.311 -14.102 -11.664 1 95.12 60 GLU B CA 1
ATOM 1442 C C . GLU B 1 60 ? -2.561 -14.562 -10.414 1 95.12 60 GLU B C 1
ATOM 1444 O O . GLU B 1 60 ? -3.154 -14.703 -9.344 1 95.12 60 GLU B O 1
ATOM 1449 N N . ILE B 1 61 ? -1.316 -14.875 -10.672 1 96.62 61 ILE B N 1
ATOM 1450 C CA . ILE B 1 61 ? -0.495 -15.344 -9.562 1 96.62 61 ILE B CA 1
ATOM 1451 C C . ILE B 1 61 ? 0.556 -14.297 -9.211 1 96.62 61 ILE B C 1
ATOM 1453 O O . ILE B 1 61 ? 1.277 -13.812 -10.094 1 96.62 61 ILE B O 1
ATOM 1457 N N . VAL B 1 62 ? 0.638 -13.945 -7.93 1 97.5 62 VAL B N 1
ATOM 1458 C CA . VAL B 1 62 ? 1.564 -12.93 -7.434 1 97.5 62 VAL B CA 1
ATOM 1459 C C . VAL B 1 62 ? 2.35 -13.492 -6.246 1 97.5 62 VAL B C 1
ATOM 1461 O O . VAL B 1 62 ? 1.773 -14.102 -5.344 1 97.5 62 VAL B O 1
ATOM 1464 N N . TYR B 1 63 ? 3.637 -13.328 -6.301 1 97.44 63 TYR B N 1
ATOM 1465 C CA . TYR B 1 63 ? 4.457 -13.625 -5.129 1 97.44 63 TYR B CA 1
ATOM 1466 C C . TYR B 1 63 ? 4.402 -12.477 -4.125 1 97.44 63 TYR B C 1
ATOM 1468 O O . TYR B 1 63 ? 4.496 -11.305 -4.504 1 97.44 63 TYR B O 1
ATOM 1476 N N . VAL B 1 64 ? 4.273 -12.828 -2.852 1 97.56 64 VAL B N 1
ATOM 1477 C CA . VAL B 1 64 ? 4.398 -11.828 -1.797 1 97.56 64 VAL B CA 1
ATOM 1478 C C . VAL B 1 64 ? 5.406 -12.305 -0.752 1 97.56 64 VAL B C 1
ATOM 1480 O O . VAL B 1 64 ? 5.504 -13.5 -0.476 1 97.56 64 VAL B O 1
ATOM 1483 N N . SER B 1 65 ? 6.168 -11.422 -0.113 1 96 65 SER B N 1
ATOM 1484 C CA . SER B 1 65 ? 7.152 -11.758 0.91 1 96 65 SER B CA 1
ATOM 1485 C C . SER B 1 65 ? 6.559 -11.633 2.311 1 96 65 SER B C 1
ATOM 1487 O O . SER B 1 65 ? 7.266 -11.812 3.307 1 96 65 SER B O 1
ATOM 1489 N N . GLY B 1 66 ? 5.363 -11.32 2.428 1 95.69 66 GLY B N 1
ATOM 1490 C CA . GLY B 1 66 ? 4.648 -11.023 3.658 1 95.69 66 GLY B CA 1
ATOM 1491 C C . GLY B 1 66 ? 3.76 -9.797 3.551 1 95.69 66 GLY B C 1
ATOM 1492 O O . GLY B 1 66 ? 3.395 -9.391 2.447 1 95.69 66 GLY B O 1
ATOM 1493 N N . GLY B 1 67 ? 3.26 -9.422 4.734 1 95.75 67 GLY B N 1
ATOM 1494 C CA . GLY B 1 67 ? 2.391 -8.258 4.758 1 95.75 67 GLY B CA 1
ATOM 1495 C C . GLY B 1 67 ? 1.089 -8.5 5.5 1 95.75 67 GLY B C 1
ATOM 1496 O O . GLY B 1 67 ? 1.058 -9.242 6.488 1 95.75 67 GLY B O 1
ATOM 1497 N N . VAL B 1 68 ? 0.071 -7.676 5.043 1 94.5 68 VAL B N 1
ATOM 1498 C CA . VAL B 1 68 ? -1.217 -7.742 5.723 1 94.5 68 VAL B CA 1
ATOM 1499 C C . VAL B 1 68 ? -2.326 -8.016 4.707 1 94.5 68 VAL B C 1
ATOM 1501 O O . VAL B 1 68 ? -2.314 -7.457 3.607 1 94.5 68 VAL B O 1
ATOM 1504 N N . LEU B 1 69 ? -3.244 -8.828 5.109 1 95.88 69 LEU B N 1
ATOM 1505 C CA . LEU B 1 69 ? -4.457 -9.094 4.348 1 95.88 69 LEU B CA 1
ATOM 1506 C C . LEU B 1 69 ? -5.68 -8.508 5.051 1 95.88 69 LEU B C 1
ATOM 1508 O O . LEU B 1 69 ? -5.977 -8.867 6.191 1 95.88 69 LEU B O 1
ATOM 1512 N N . GLU B 1 70 ? -6.293 -7.598 4.371 1 93.38 70 GLU B N 1
ATOM 1513 C CA . GLU B 1 70 ? -7.527 -7.016 4.887 1 93.38 70 GLU B CA 1
ATOM 1514 C C . GLU B 1 70 ? -8.742 -7.492 4.094 1 93.38 70 GLU B C 1
ATOM 1516 O O . GLU B 1 70 ? -8.836 -7.238 2.891 1 93.38 70 GLU B O 1
ATOM 1521 N N . VAL B 1 71 ? -9.711 -8.07 4.793 1 94.88 71 VAL B N 1
ATOM 1522 C CA . VAL B 1 71 ? -10.867 -8.664 4.137 1 94.88 71 VAL B CA 1
ATOM 1523 C C . VAL B 1 71 ? -12.148 -8 4.641 1 94.88 71 VAL B C 1
ATOM 1525 O O . VAL B 1 71 ? -12.359 -7.895 5.852 1 94.88 71 VAL B O 1
ATOM 1528 N N . GLN B 1 72 ? -12.852 -7.512 3.77 1 91.06 72 GLN B N 1
ATOM 1529 C CA . GLN B 1 72 ? -14.227 -7.074 3.967 1 91.06 72 GLN B CA 1
ATOM 1530 C C . GLN B 1 72 ? -15.172 -7.762 2.984 1 91.06 72 GLN B C 1
ATOM 1532 O O . GLN B 1 72 ? -14.727 -8.312 1.973 1 91.06 72 GLN B O 1
ATOM 1537 N N . PRO B 1 73 ? -16.438 -7.742 3.275 1 91.25 73 PRO B N 1
ATOM 1538 C CA . PRO B 1 73 ? -17.391 -8.492 2.445 1 91.25 73 PRO B CA 1
ATOM 1539 C C . PRO B 1 73 ? -17.312 -8.109 0.969 1 91.25 73 PRO B C 1
ATOM 1541 O O . PRO B 1 73 ? -17.469 -8.969 0.096 1 91.25 73 PRO B O 1
ATOM 1544 N N . HIS B 1 74 ? -16.984 -6.84 0.695 1 90.31 74 HIS B N 1
ATOM 1545 C CA . HIS B 1 74 ? -17.078 -6.414 -0.697 1 90.31 74 HIS B CA 1
ATOM 1546 C C . HIS B 1 74 ? -15.695 -6.039 -1.238 1 90.31 74 HIS B C 1
ATOM 1548 O O . HIS B 1 74 ? -15.547 -5.75 -2.428 1 90.31 74 HIS B O 1
ATOM 1554 N N . VAL B 1 75 ? -14.648 -6.039 -0.361 1 92.5 75 VAL B N 1
ATOM 1555 C CA . VAL B 1 75 ? -13.32 -5.621 -0.794 1 92.5 75 VAL B CA 1
ATOM 1556 C C . VAL B 1 75 ? -12.258 -6.418 -0.04 1 92.5 75 VAL B C 1
ATOM 1558 O O . VAL B 1 75 ? -12.375 -6.633 1.168 1 92.5 75 VAL B O 1
ATOM 1561 N N . VAL B 1 76 ? -11.281 -6.871 -0.75 1 95.88 76 VAL B N 1
ATOM 1562 C CA . VAL B 1 76 ? -10.102 -7.496 -0.159 1 95.88 76 VAL B CA 1
ATOM 1563 C C . VAL B 1 76 ? -8.844 -6.746 -0.595 1 95.88 76 VAL B C 1
ATOM 1565 O O . VAL B 1 76 ? -8.664 -6.457 -1.78 1 95.88 76 VAL B O 1
ATOM 1568 N N . THR B 1 77 ? -8.039 -6.379 0.356 1 95.44 77 THR B N 1
ATOM 1569 C CA . THR B 1 77 ? -6.816 -5.625 0.075 1 95.44 77 THR B CA 1
ATOM 1570 C C . THR B 1 77 ? -5.59 -6.367 0.598 1 95.44 77 THR B C 1
ATOM 1572 O O . THR B 1 77 ? -5.523 -6.715 1.779 1 95.44 77 THR B O 1
ATOM 1575 N N . VAL B 1 78 ? -4.664 -6.582 -0.319 1 97.25 78 VAL B N 1
ATOM 1576 C CA . VAL B 1 78 ? -3.369 -7.156 0.034 1 97.25 78 VAL B CA 1
ATOM 1577 C C . VAL B 1 78 ? -2.318 -6.051 0.116 1 97.25 78 VAL B C 1
ATOM 1579 O O . VAL B 1 78 ? -1.976 -5.438 -0.896 1 97.25 78 VAL B O 1
ATOM 1582 N N . LEU B 1 79 ? -1.875 -5.781 1.301 1 97 79 LEU B N 1
ATOM 1583 C CA . LEU B 1 79 ? -0.758 -4.871 1.533 1 97 79 LEU B CA 1
ATOM 1584 C C . LEU B 1 79 ? 0.538 -5.645 1.747 1 97 79 LEU B C 1
ATOM 1586 O O . LEU B 1 79 ? 0.862 -6.023 2.877 1 97 79 LEU B O 1
ATOM 1590 N N . ALA B 1 80 ? 1.368 -5.758 0.677 1 97.5 80 ALA B N 1
ATOM 1591 C CA . ALA B 1 80 ? 2.518 -6.656 0.72 1 97.5 80 ALA B CA 1
ATOM 1592 C C . ALA B 1 80 ? 3.82 -5.875 0.88 1 97.5 80 ALA B C 1
ATOM 1594 O O . ALA B 1 80 ? 3.99 -4.812 0.279 1 97.5 80 ALA B O 1
ATOM 1595 N N . ASP B 1 81 ? 4.742 -6.43 1.586 1 95.75 81 ASP B N 1
ATOM 1596 C CA . ASP B 1 81 ? 6.074 -5.84 1.697 1 95.75 81 ASP B CA 1
ATOM 1597 C C . ASP B 1 81 ? 6.781 -5.82 0.343 1 95.75 81 ASP B C 1
ATOM 1599 O O . ASP B 1 81 ? 7.434 -4.836 -0.009 1 95.75 81 ASP B O 1
ATOM 1603 N N . THR B 1 82 ? 6.699 -6.875 -0.278 1 94.69 82 THR B N 1
ATOM 1604 C CA . THR B 1 82 ? 7.105 -7.035 -1.668 1 94.69 82 THR B CA 1
ATOM 1605 C C . THR B 1 82 ? 6.086 -7.867 -2.439 1 94.69 82 THR B C 1
ATOM 1607 O O . THR B 1 82 ? 5.559 -8.852 -1.919 1 94.69 82 THR B O 1
ATOM 1610 N N . ALA B 1 83 ? 5.832 -7.43 -3.594 1 96.81 83 ALA B N 1
ATOM 1611 C CA . ALA B 1 83 ? 4.953 -8.188 -4.48 1 96.81 83 ALA B CA 1
ATOM 1612 C C . ALA B 1 83 ? 5.496 -8.195 -5.91 1 96.81 83 ALA B C 1
ATOM 1614 O O . ALA B 1 83 ? 5.906 -7.156 -6.43 1 96.81 83 ALA B O 1
ATOM 1615 N N . ILE B 1 84 ? 5.523 -9.391 -6.523 1 96.25 84 ILE B N 1
ATOM 1616 C CA . ILE B 1 84 ? 6.02 -9.555 -7.887 1 96.25 84 ILE B CA 1
ATOM 1617 C C . ILE B 1 84 ? 5.09 -10.477 -8.664 1 96.25 84 ILE B C 1
ATOM 1619 O O . ILE B 1 84 ? 4.758 -11.57 -8.203 1 96.25 84 ILE B O 1
ATOM 1623 N N . ARG B 1 85 ? 4.707 -9.984 -9.812 1 96.25 85 ARG B N 1
ATOM 1624 C CA . ARG B 1 85 ? 3.945 -10.898 -10.664 1 96.25 85 ARG B CA 1
ATOM 1625 C C . ARG B 1 85 ? 4.75 -12.156 -10.969 1 96.25 85 ARG B C 1
ATOM 1627 O O . ARG B 1 85 ? 5.945 -12.078 -11.258 1 96.25 85 ARG B O 1
ATOM 1634 N N . ALA B 1 86 ? 4.102 -13.242 -10.93 1 95 86 ALA B N 1
ATOM 1635 C CA . ALA B 1 86 ? 4.781 -14.516 -11.133 1 95 86 ALA B CA 1
ATOM 1636 C C . ALA B 1 86 ? 5.531 -14.531 -12.461 1 95 86 ALA B C 1
ATOM 1638 O O . ALA B 1 86 ? 6.652 -15.039 -12.547 1 95 86 ALA B O 1
ATOM 1639 N N . ASP B 1 87 ? 4.949 -13.906 -13.484 1 93.12 87 ASP B N 1
ATOM 1640 C CA . ASP B 1 87 ? 5.535 -13.891 -14.82 1 93.12 87 ASP B CA 1
ATOM 1641 C C . ASP B 1 87 ? 6.816 -13.062 -14.844 1 93.12 87 ASP B C 1
ATOM 1643 O O . ASP B 1 87 ? 7.613 -13.164 -15.781 1 93.12 87 ASP B O 1
ATOM 1647 N N . ASN B 1 88 ? 7.062 -12.266 -13.812 1 94.88 88 ASN B N 1
ATOM 1648 C CA . ASN B 1 88 ? 8.227 -11.383 -13.773 1 94.88 88 ASN B CA 1
ATOM 1649 C C . ASN B 1 88 ? 9.328 -11.953 -12.891 1 94.88 88 ASN B C 1
ATOM 1651 O O . ASN B 1 88 ? 10.375 -11.32 -12.711 1 94.88 88 ASN B O 1
ATOM 1655 N N . LEU B 1 89 ? 9.117 -13.102 -12.398 1 94.75 89 LEU B N 1
ATOM 1656 C CA . LEU B 1 89 ? 10.141 -13.75 -11.578 1 94.75 89 LEU B CA 1
ATOM 1657 C C . LEU B 1 89 ? 11.219 -14.375 -12.461 1 94.75 89 LEU B C 1
ATOM 1659 O O . LEU B 1 89 ? 10.914 -15.039 -13.453 1 94.75 89 LEU B O 1
ATOM 1663 N N . ASP B 1 90 ? 12.391 -14.055 -12.062 1 95.19 90 ASP B N 1
ATOM 1664 C CA . ASP B 1 90 ? 13.547 -14.594 -12.773 1 95.19 90 ASP B CA 1
ATOM 1665 C C . ASP B 1 90 ? 14.062 -15.867 -12.094 1 95.19 90 ASP B C 1
ATOM 1667 O O . ASP B 1 90 ? 14.844 -15.797 -11.141 1 95.19 90 ASP B O 1
ATOM 1671 N N . GLU B 1 91 ? 13.703 -16.969 -12.703 1 94.94 91 GLU B N 1
ATOM 1672 C CA . GLU B 1 91 ? 14.023 -18.25 -12.094 1 94.94 91 GLU B CA 1
ATOM 1673 C C . GLU B 1 91 ? 15.531 -18.438 -11.93 1 94.94 91 GLU B C 1
ATOM 1675 O O . GLU B 1 91 ? 15.992 -18.922 -10.898 1 94.94 91 GLU B O 1
ATOM 1680 N N . ALA B 1 92 ? 16.312 -18.062 -12.914 1 96.19 92 ALA B N 1
ATOM 1681 C CA . ALA B 1 92 ? 17.766 -18.203 -12.875 1 96.19 92 ALA B CA 1
ATOM 1682 C C . ALA B 1 92 ? 18.359 -17.375 -11.742 1 96.19 92 ALA B C 1
ATOM 1684 O O . ALA B 1 92 ? 19.219 -17.859 -10.992 1 96.19 92 ALA B O 1
ATOM 1685 N N . ALA B 1 93 ? 17.891 -16.172 -11.609 1 96.19 93 ALA B N 1
ATOM 1686 C CA . ALA B 1 93 ? 18.391 -15.297 -10.555 1 96.19 93 ALA B CA 1
ATOM 1687 C C . ALA B 1 93 ? 18.031 -15.836 -9.18 1 96.19 93 ALA B C 1
ATOM 1689 O O . ALA B 1 93 ? 18.812 -15.734 -8.234 1 96.19 93 ALA B O 1
ATOM 1690 N N . ILE B 1 94 ? 16.859 -16.391 -9.102 1 96.19 94 ILE B N 1
ATOM 1691 C CA . ILE B 1 94 ? 16.375 -16.906 -7.828 1 96.19 94 ILE B CA 1
ATOM 1692 C C . ILE B 1 94 ? 17.188 -18.125 -7.418 1 96.19 94 ILE B C 1
ATOM 1694 O O . ILE B 1 94 ? 17.547 -18.281 -6.246 1 96.19 94 ILE B O 1
ATOM 1698 N N . LEU B 1 95 ? 17.484 -18.938 -8.344 1 95.62 95 LEU B N 1
ATOM 1699 C CA . LEU B 1 95 ? 18.281 -20.125 -8.07 1 95.62 95 LEU B CA 1
ATOM 1700 C C . LEU B 1 95 ? 19.688 -19.75 -7.621 1 95.62 95 LEU B C 1
ATOM 1702 O O . LEU B 1 95 ? 20.234 -20.359 -6.711 1 95.62 95 LEU B O 1
ATOM 1706 N N . GLU B 1 96 ? 20.188 -18.75 -8.258 1 96.06 96 GLU B N 1
ATOM 1707 C CA . GLU B 1 96 ? 21.5 -18.25 -7.863 1 96.06 96 GLU B CA 1
ATOM 1708 C C . GLU B 1 96 ? 21.484 -17.688 -6.445 1 96.06 96 GLU B C 1
ATOM 1710 O O . GLU B 1 96 ? 22.406 -17.938 -5.66 1 96.06 96 GLU B O 1
ATOM 1715 N N . ALA B 1 97 ? 20.453 -17 -6.141 1 94.94 97 ALA B N 1
ATOM 1716 C CA . ALA B 1 97 ? 20.312 -16.422 -4.805 1 94.94 97 ALA B CA 1
ATOM 1717 C C . ALA B 1 97 ? 20.172 -17.516 -3.754 1 94.94 97 ALA B C 1
ATOM 1719 O O . ALA B 1 97 ? 20.719 -17.406 -2.652 1 94.94 97 ALA B O 1
ATOM 1720 N N . ARG B 1 98 ? 19.453 -18.484 -4.098 1 94.5 98 ARG B N 1
ATOM 1721 C CA . ARG B 1 98 ? 19.281 -19.609 -3.18 1 94.5 98 ARG B CA 1
ATOM 1722 C C . ARG B 1 98 ? 20.609 -20.297 -2.904 1 94.5 98 ARG B C 1
ATOM 1724 O O . ARG B 1 98 ? 20.938 -20.594 -1.753 1 94.5 98 ARG B O 1
ATOM 1731 N N . LYS B 1 99 ? 21.344 -20.516 -3.951 1 95.12 99 LYS B N 1
ATOM 1732 C CA . LYS B 1 99 ? 22.656 -21.141 -3.811 1 95.12 99 LYS B CA 1
ATOM 1733 C C . LYS B 1 99 ? 23.562 -20.328 -2.898 1 95.12 99 LYS B C 1
ATOM 1735 O O . LYS B 1 99 ? 24.25 -20.875 -2.035 1 95.12 99 LYS B O 1
ATOM 1740 N N . ASN B 1 100 ? 23.547 -19.062 -3.127 1 94 100 ASN B N 1
ATOM 1741 C CA . ASN B 1 100 ? 24.359 -18.172 -2.295 1 94 100 ASN B CA 1
ATOM 1742 C C . ASN B 1 100 ? 23.938 -18.25 -0.828 1 94 100 ASN B C 1
ATOM 1744 O O . ASN B 1 100 ? 24.797 -18.281 0.059 1 94 100 ASN B O 1
ATOM 1748 N N . ALA B 1 101 ? 22.672 -18.328 -0.62 1 93.31 101 ALA B N 1
ATOM 1749 C CA . ALA B 1 101 ? 22.156 -18.422 0.745 1 93.31 101 ALA B CA 1
ATOM 1750 C C . ALA B 1 101 ? 22.562 -19.734 1.397 1 93.31 101 ALA B C 1
ATOM 1752 O O . ALA B 1 101 ? 22.922 -19.766 2.578 1 93.31 101 ALA B O 1
ATOM 1753 N N . GLU B 1 102 ? 22.484 -20.703 0.639 1 93.12 102 GLU B N 1
ATOM 1754 C CA . GLU B 1 102 ? 22.891 -22.016 1.131 1 93.12 102 GLU B CA 1
ATOM 1755 C C . GLU B 1 102 ? 24.375 -22.031 1.487 1 93.12 102 GLU B C 1
ATOM 1757 O O . GLU B 1 102 ? 24.766 -22.594 2.516 1 93.12 102 GLU B O 1
ATOM 1762 N N . GLN B 1 103 ? 25.188 -21.438 0.652 1 91.44 103 GLN B N 1
ATOM 1763 C CA . GLN B 1 103 ? 26.625 -21.359 0.892 1 91.44 103 GLN B CA 1
ATOM 1764 C C . GLN B 1 103 ? 26.938 -20.562 2.148 1 91.44 103 GLN B C 1
ATOM 1766 O O . GLN B 1 103 ? 27.797 -20.938 2.936 1 91.44 103 GLN B O 1
ATOM 1771 N N . LEU B 1 104 ? 26.172 -19.516 2.256 1 87.88 104 LEU B N 1
ATOM 1772 C CA . LEU B 1 104 ? 26.359 -18.688 3.438 1 87.88 104 LEU B CA 1
ATOM 1773 C C . LEU B 1 104 ? 26 -19.453 4.707 1 87.88 104 LEU B C 1
ATOM 1775 O O . LEU B 1 104 ? 26.672 -19.297 5.734 1 87.88 104 LEU B O 1
ATOM 1779 N N . LEU B 1 105 ? 24.984 -20.141 4.57 1 88 105 LEU B N 1
ATOM 1780 C CA . LEU B 1 105 ? 24.547 -20.938 5.715 1 88 105 LEU B CA 1
ATOM 1781 C C . LEU B 1 105 ? 25.562 -22.031 6.043 1 88 105 LEU B C 1
ATOM 1783 O O . LEU B 1 105 ? 25.797 -22.344 7.215 1 88 105 LEU B O 1
ATOM 1787 N N . ALA B 1 106 ? 26.109 -22.547 5.008 1 87.81 106 ALA B N 1
ATOM 1788 C CA . ALA B 1 106 ? 27.078 -23.625 5.18 1 87.81 106 ALA B CA 1
ATOM 1789 C C . ALA B 1 106 ? 28.391 -23.094 5.754 1 87.81 106 ALA B C 1
ATOM 1791 O O . ALA B 1 106 ? 29.078 -23.797 6.5 1 87.81 106 ALA B O 1
ATOM 1792 N N . ASN B 1 107 ? 28.625 -21.844 5.375 1 82.75 107 ASN B N 1
ATOM 1793 C CA . ASN B 1 107 ? 29.891 -21.266 5.793 1 82.75 107 ASN B CA 1
ATOM 1794 C C . ASN B 1 107 ? 29.75 -20.5 7.098 1 82.75 107 ASN B C 1
ATOM 1796 O O . ASN B 1 107 ? 30.719 -19.875 7.566 1 82.75 107 ASN B O 1
ATOM 1800 N N . GLN B 1 108 ? 28.594 -20.453 7.648 1 69.62 108 GLN B N 1
ATOM 1801 C CA . GLN B 1 108 ? 28.078 -19.594 8.703 1 69.62 108 GLN B CA 1
ATOM 1802 C C . GLN B 1 108 ? 29.078 -19.469 9.859 1 69.62 108 GLN B C 1
ATOM 1804 O O . GLN B 1 108 ? 29.422 -20.484 10.484 1 69.62 108 GLN B O 1
ATOM 1809 N N . LYS B 1 109 ? 29.75 -18.375 9.766 1 64.56 109 LYS B N 1
ATOM 1810 C CA . LYS B 1 109 ? 30.672 -18.109 10.875 1 64.56 109 LYS B CA 1
ATOM 1811 C C . LYS B 1 109 ? 29.953 -17.438 12.039 1 64.56 109 LYS B C 1
ATOM 1813 O O . LYS B 1 109 ? 30.422 -17.469 13.18 1 64.56 109 LYS B O 1
ATOM 1818 N N . SER B 1 110 ? 28.859 -16.703 11.734 1 72.56 110 SER B N 1
ATOM 1819 C CA . SER B 1 110 ? 28.188 -15.961 12.789 1 72.56 110 SER B CA 1
ATOM 1820 C C . SER B 1 110 ? 26.672 -16.172 12.75 1 72.56 110 SER B C 1
ATOM 1822 O O . SER B 1 110 ? 26.125 -16.516 11.703 1 72.56 110 SER B O 1
ATOM 1824 N N . ASP B 1 111 ? 26.078 -16 13.844 1 72.62 111 ASP B N 1
ATOM 1825 C CA . ASP B 1 111 ? 24.641 -16.203 14.023 1 72.62 111 ASP B CA 1
ATOM 1826 C C . ASP B 1 111 ? 23.844 -15.258 13.133 1 72.62 111 ASP B C 1
ATOM 1828 O O . ASP B 1 111 ? 22.812 -15.648 12.57 1 72.62 111 ASP B O 1
ATOM 1832 N N . LEU B 1 112 ? 24.203 -13.961 13.055 1 70.38 112 LEU B N 1
ATOM 1833 C CA . LEU B 1 112 ? 23.5 -12.969 12.242 1 70.38 112 LEU B CA 1
ATOM 1834 C C . LEU B 1 112 ? 23.5 -13.375 10.773 1 70.38 112 LEU B C 1
ATOM 1836 O O . LEU B 1 112 ? 22.484 -13.234 10.094 1 70.38 112 LEU B O 1
ATOM 1840 N N . ASP B 1 113 ? 24.516 -13.891 10.367 1 74.12 113 ASP B N 1
ATOM 1841 C CA . ASP B 1 113 ? 24.641 -14.328 8.977 1 74.12 113 ASP B CA 1
ATOM 1842 C C . ASP B 1 113 ? 23.734 -15.523 8.695 1 74.12 113 ASP B C 1
ATOM 1844 O O . ASP B 1 113 ? 23.141 -15.625 7.617 1 74.12 113 ASP B O 1
ATOM 1848 N N . SER B 1 114 ? 23.484 -16.094 9.75 1 85.62 114 SER B N 1
ATOM 1849 C CA . SER B 1 114 ? 22.656 -17.281 9.586 1 85.62 114 SER B CA 1
ATOM 1850 C C . SER B 1 114 ? 21.172 -16.922 9.445 1 85.62 114 SER B C 1
ATOM 1852 O O . SER B 1 114 ? 20.469 -17.484 8.609 1 85.62 114 SER B O 1
ATOM 1854 N N . ALA B 1 115 ? 20.766 -15.922 10.258 1 87.31 115 ALA B N 1
ATOM 1855 C CA . ALA B 1 115 ? 19.359 -15.508 10.188 1 87.31 115 ALA B CA 1
ATOM 1856 C C . ALA B 1 115 ? 19.031 -14.93 8.812 1 87.31 115 ALA B C 1
ATOM 1858 O O . ALA B 1 115 ? 17.984 -15.242 8.234 1 87.31 115 ALA B O 1
ATOM 1859 N N . ALA B 1 116 ? 19.859 -14.109 8.359 1 88.69 116 ALA B N 1
ATOM 1860 C CA . ALA B 1 116 ? 19.672 -13.5 7.051 1 88.69 116 ALA B CA 1
ATOM 1861 C C . ALA B 1 116 ? 19.672 -14.555 5.949 1 88.69 116 ALA B C 1
ATOM 1863 O O . ALA B 1 116 ? 18.875 -14.484 5.012 1 88.69 116 ALA B O 1
ATOM 1864 N N . ALA B 1 117 ? 20.562 -15.477 6.125 1 91.31 117 ALA B N 1
ATOM 1865 C CA . ALA B 1 117 ? 20.641 -16.547 5.145 1 91.31 117 ALA B CA 1
ATOM 1866 C C . ALA B 1 117 ? 19.391 -17.406 5.156 1 91.31 117 ALA B C 1
ATOM 1868 O O . ALA B 1 117 ? 18.891 -17.797 4.098 1 91.31 117 ALA B O 1
ATOM 1869 N N . LEU B 1 118 ? 18.938 -17.641 6.32 1 90.5 118 LEU B N 1
ATOM 1870 C CA . LEU B 1 118 ? 17.703 -18.422 6.449 1 90.5 118 LEU B CA 1
ATOM 1871 C C . LEU B 1 118 ? 16.531 -17.688 5.836 1 90.5 118 LEU B C 1
ATOM 1873 O O . LEU B 1 118 ? 15.688 -18.297 5.16 1 90.5 118 LEU B O 1
ATOM 1877 N N . ALA B 1 119 ? 16.469 -16.438 6.066 1 90.88 119 ALA B N 1
ATOM 1878 C CA . ALA B 1 119 ? 15.414 -15.625 5.477 1 90.88 119 ALA B CA 1
ATOM 1879 C C . ALA B 1 119 ? 15.484 -15.656 3.953 1 90.88 119 ALA B C 1
ATOM 1881 O O . ALA B 1 119 ? 14.453 -15.781 3.283 1 90.88 119 ALA B O 1
ATOM 1882 N N . ALA B 1 120 ? 16.688 -15.594 3.521 1 92.12 120 ALA B N 1
ATOM 1883 C CA . ALA B 1 120 ? 16.891 -15.625 2.076 1 92.12 120 ALA B CA 1
ATOM 1884 C C . ALA B 1 120 ? 16.469 -16.969 1.495 1 92.12 120 ALA B C 1
ATOM 1886 O O . ALA B 1 120 ? 15.859 -17.031 0.425 1 92.12 120 ALA B O 1
ATOM 1887 N N . LEU B 1 121 ? 16.766 -17.984 2.211 1 93.62 121 LEU B N 1
ATOM 1888 C CA . LEU B 1 121 ? 16.359 -19.312 1.767 1 93.62 121 LEU B CA 1
ATOM 1889 C C . LEU B 1 121 ? 14.844 -19.438 1.712 1 93.62 121 LEU B C 1
ATOM 1891 O O . LEU B 1 121 ? 14.297 -20 0.754 1 93.62 121 LEU B O 1
ATOM 1895 N N . ALA B 1 122 ? 14.227 -18.953 2.709 1 92.56 122 ALA B N 1
ATOM 1896 C CA . ALA B 1 122 ? 12.766 -19 2.748 1 92.56 122 ALA B CA 1
ATOM 1897 C C . ALA B 1 122 ? 12.172 -18.203 1.585 1 92.56 122 ALA B C 1
ATOM 1899 O O . ALA B 1 122 ? 11.227 -18.672 0.937 1 92.56 122 ALA B O 1
ATOM 1900 N N . GLU B 1 123 ? 12.719 -17.109 1.381 1 93.81 123 GLU B N 1
ATOM 1901 C CA . GLU B 1 123 ? 12.234 -16.234 0.314 1 93.81 123 GLU B CA 1
ATOM 1902 C C . GLU B 1 123 ? 12.391 -16.891 -1.052 1 93.81 123 GLU B C 1
ATOM 1904 O O . GLU B 1 123 ? 11.453 -16.906 -1.853 1 93.81 123 GLU B O 1
ATOM 1909 N N . THR B 1 124 ? 13.547 -17.406 -1.28 1 95.12 124 THR B N 1
ATOM 1910 C CA . THR B 1 124 ? 13.789 -18.031 -2.578 1 95.12 124 THR B CA 1
ATOM 1911 C C . THR B 1 124 ? 12.906 -19.266 -2.77 1 95.12 124 THR B C 1
ATOM 1913 O O . THR B 1 124 ? 12.43 -19.516 -3.875 1 95.12 124 THR B O 1
ATOM 1916 N N . ALA B 1 125 ? 12.695 -19.984 -1.749 1 93.94 125 ALA B N 1
ATOM 1917 C CA . ALA B 1 125 ? 11.805 -21.141 -1.821 1 93.94 125 ALA B CA 1
ATOM 1918 C C . ALA B 1 125 ? 10.391 -20.719 -2.205 1 93.94 125 ALA B C 1
ATOM 1920 O O . ALA B 1 125 ? 9.758 -21.344 -3.061 1 93.94 125 ALA B O 1
ATOM 1921 N N . ALA B 1 126 ? 9.883 -19.734 -1.563 1 93 126 ALA B N 1
ATOM 1922 C CA . ALA B 1 126 ? 8.539 -19.219 -1.837 1 93 126 ALA B CA 1
ATOM 1923 C C . ALA B 1 126 ? 8.43 -18.703 -3.27 1 93 126 ALA B C 1
ATOM 1925 O O . ALA B 1 126 ? 7.395 -18.859 -3.916 1 93 126 ALA B O 1
ATOM 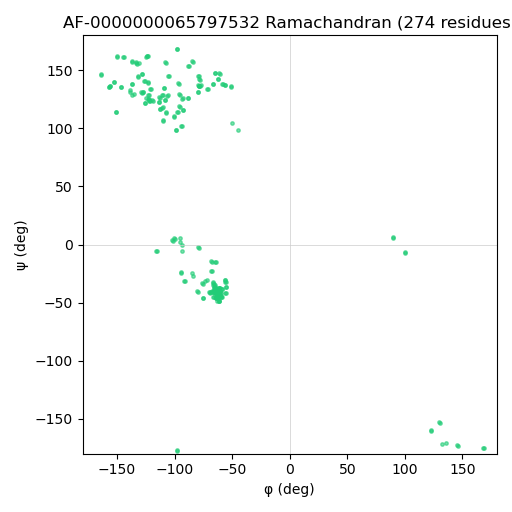1926 N N . GLN B 1 127 ? 9.43 -18.109 -3.732 1 94.94 127 GLN B N 1
ATOM 1927 C CA . GLN B 1 127 ? 9.445 -17.609 -5.105 1 94.94 127 GLN B CA 1
ATOM 1928 C C . GLN B 1 127 ? 9.398 -18.766 -6.105 1 94.94 127 GLN B C 1
ATOM 1930 O O . GLN B 1 127 ? 8.672 -18.703 -7.098 1 94.94 127 GLN B O 1
ATOM 1935 N N . LEU B 1 128 ? 10.219 -19.719 -5.777 1 93.94 128 LEU B N 1
ATOM 1936 C CA . LEU B 1 128 ? 10.234 -20.891 -6.652 1 93.94 128 LEU B CA 1
ATOM 1937 C C . LEU B 1 128 ? 8.875 -21.578 -6.652 1 93.94 128 LEU B C 1
ATOM 1939 O O . LEU B 1 128 ? 8.43 -22.078 -7.688 1 93.94 128 LEU B O 1
ATOM 1943 N N . GLU B 1 129 ? 8.312 -21.672 -5.523 1 92.75 129 GLU B N 1
ATOM 1944 C CA . GLU B 1 129 ? 6.961 -22.234 -5.441 1 92.75 129 GLU B CA 1
ATOM 1945 C C . GLU B 1 129 ? 5.996 -21.453 -6.332 1 92.75 129 GLU B C 1
ATOM 1947 O O . GLU B 1 129 ? 5.148 -22.047 -7 1 92.75 129 GLU B O 1
ATOM 1952 N N . THR B 1 130 ? 6.074 -20.219 -6.363 1 93.75 130 THR B N 1
ATOM 1953 C CA . THR B 1 130 ? 5.219 -19.359 -7.176 1 93.75 130 THR B CA 1
ATOM 1954 C C . THR B 1 130 ? 5.422 -19.641 -8.664 1 93.75 130 THR B C 1
ATOM 1956 O O . THR B 1 130 ? 4.457 -19.703 -9.43 1 93.75 130 THR B O 1
ATOM 1959 N N . ILE B 1 131 ? 6.652 -19.859 -9.031 1 92.69 131 ILE B N 1
ATOM 1960 C CA . ILE B 1 131 ? 6.973 -20.156 -10.422 1 92.69 131 ILE B CA 1
ATOM 1961 C C . ILE B 1 131 ? 6.344 -21.5 -10.812 1 92.69 131 ILE B C 1
ATOM 1963 O O . ILE B 1 131 ? 5.805 -21.641 -11.914 1 92.69 131 ILE B O 1
ATOM 1967 N N . ARG B 1 132 ? 6.449 -22.406 -9.906 1 90.38 132 ARG B N 1
ATOM 1968 C CA . ARG B 1 132 ? 5.891 -23.734 -10.156 1 90.38 132 ARG B CA 1
ATOM 1969 C C . ARG B 1 132 ? 4.383 -23.656 -10.383 1 90.38 132 ARG B C 1
ATOM 1971 O O . ARG B 1 132 ? 3.836 -24.391 -11.211 1 90.38 132 ARG B O 1
ATOM 1978 N N . LYS B 1 133 ? 3.74 -22.781 -9.633 1 89.44 133 LYS B N 1
ATOM 1979 C CA . LYS B 1 133 ? 2.293 -22.641 -9.766 1 89.44 133 LYS B CA 1
ATOM 1980 C C . LYS B 1 133 ? 1.912 -22.188 -11.172 1 89.44 133 LYS B C 1
ATOM 1982 O O . LYS B 1 133 ? 0.895 -22.625 -11.711 1 89.44 133 LYS B O 1
ATOM 1987 N N . ILE B 1 134 ? 2.641 -21.359 -11.711 1 84.75 134 ILE B N 1
ATOM 1988 C CA . ILE B 1 134 ? 2.348 -20.875 -13.055 1 84.75 134 ILE B CA 1
ATOM 1989 C C . ILE B 1 134 ? 2.584 -21.984 -14.07 1 84.75 134 ILE B C 1
ATOM 1991 O O . ILE B 1 134 ? 1.812 -22.156 -15.016 1 84.75 134 ILE B O 1
ATOM 1995 N N . LYS B 1 135 ? 3.611 -22.719 -13.891 1 85.19 135 LYS B N 1
ATOM 1996 C CA . LYS B 1 135 ? 3.949 -23.797 -14.812 1 85.19 135 LYS B CA 1
ATOM 1997 C C . LYS B 1 135 ? 2.891 -24.891 -14.789 1 85.19 135 LYS B C 1
ATOM 1999 O O . LYS B 1 135 ? 2.584 -25.484 -15.828 1 85.19 135 LYS B O 1
ATOM 2004 N N . ASN B 1 136 ? 2.363 -25.094 -13.641 1 81.62 136 ASN B N 1
ATOM 2005 C CA . ASN B 1 136 ? 1.332 -26.109 -13.516 1 81.62 136 ASN B CA 1
ATOM 2006 C C . ASN B 1 136 ? -0.001 -25.641 -14.086 1 81.62 136 ASN B C 1
ATOM 2008 O O . ASN B 1 136 ? -0.836 -26.453 -14.477 1 81.62 136 ASN B O 1
ATOM 2012 N N . ARG B 1 137 ? -0.292 -24.375 -13.961 1 69.38 137 ARG B N 1
ATOM 2013 C CA . ARG B 1 137 ? -1.492 -23.812 -14.57 1 69.38 137 ARG B CA 1
ATOM 2014 C C . ARG B 1 137 ? -1.477 -24 -16.094 1 69.38 137 ARG B C 1
ATOM 2016 O O . ARG B 1 137 ? -2.516 -24.266 -16.688 1 69.38 137 ARG B O 1
ATOM 2023 N N . ALA B 1 138 ? -0.358 -23.812 -16.844 1 56.88 138 ALA B N 1
ATOM 2024 C CA . ALA B 1 138 ? -0.23 -23.922 -18.297 1 56.88 138 ALA B CA 1
ATOM 2025 C C . ALA B 1 138 ? -0.465 -25.359 -18.781 1 56.88 138 ALA B C 1
ATOM 2027 O O . ALA B 1 138 ? -0.786 -25.578 -19.938 1 56.88 138 ALA B O 1
ATOM 2028 N N . GLN B 1 139 ? -0.434 -26.266 -17.891 1 48.44 139 GLN B N 1
ATOM 2029 C CA . GLN B 1 139 ? -0.707 -27.609 -18.375 1 48.44 139 GLN B CA 1
ATOM 2030 C C . GLN B 1 139 ? -2.168 -27.984 -18.156 1 48.44 139 GLN B C 1
ATOM 2032 O O . GLN B 1 139 ? -2.783 -27.547 -17.172 1 48.44 139 GLN B O 1
#

Secondary structure (DSSP, 8-state):
---EEEEEEEEEEEEEEEEESEEEEEETTEEEEE-TTPPPEEEEEPSEEEEEE-TTS-EEEEEE-SEEEEE-SSEEEEEESSEEEGGG--HHHHHHHHHHHHHHHHH--SHHHHHHHHHHHHHHHHHHHHHHHHHHH--/---EEEEEEEEEEEEEEEEESEEEEEETTEEEEE-TTPPPEEEEEPSEEEEEE-TTS-EEEEEE-SEEEEE-SSEEEEEESSEEEGGG--HHHHHHHHHHHHHHHHT--SHHHHHHHHHHHHHHHHHHHHHHHHHHHH-

Foldseek 3Di:
DDDDDDDDDDDPDDPDDDDFQWKWFAFPVGIDIDGAQDDWDKTKGDFAWMWTHHPVGDIWIKTAHMAMWTDDNHDIDGDGPDIDTLVPDDLVVLVVQLVVLVVQCVVPPDPVSNVVSVSSNRNSVRSVRSNVVVVVVVD/DDDDDDDDDDDPDDPDDDDFQWKWFAFPVGIDIDGAQDDWDKTKGDFAWMWTHHPVGDIWIKTAHMAMWTDDNHDIDGDGPDIDTLVPDDLVVLVVQLVVLVVQCVVPPDPVSNVVSVSSNRNSVRSVRSNVVVVVVVD

Organism: Acinetobacter baumannii (strain SDF) (NCBI:txid509170)